Protein AF-A0A2G6TKX6-F1 (afdb_monomer_lite)

pLDDT: mean 94.04, std 6.83, range [52.84, 98.75]

Sequence (226 aa):
MFKEFCNANNQPVNVDQLITVGVSLQKVYETNKTEANQIFSNQDKDGNYFDYVIIQESTAIALSEVDKYKANVKMLVEKIHKNSPGVAIYIYQGISPLSYTDSNFITTHTKLRKNAISIMSFIKNAGLLKIGDAVKDAYDGKNGYKYLVENKDNLRYGKHTLHLINDGGFLQANLLYATIFGKKPMIPKKLLLIRGNGYYDSMRKQEVNEAISNPEALQEIAFDNK

Radius of gyration: 17.51 Å; chains: 1; bounding box: 48×32×43 Å

Foldseek 3Di:
DLVVLCVLQVNDDDDDDQDDPQAFLVVSCVVCVVVLLVQLPDADPVQAPAQEDEDEGHLVCLQPVLVVVLVSVVVSLVSNCVRHVNHAYEYEQDAQQDDPPDPCRVVSSVSSNVSSVVSQVVHPNYDYLPLNQLVVCLVVCFPNHDQADPNDGQQWDDDRGTDGFDQVVLLSSQLVCCVSPVDGGDDDQWDQHFDDDDPPGGTDIDGCPVNHVCNVRSNVSSNVRD

Structure (mmCIF, N/CA/C/O backbone):
data_AF-A0A2G6TKX6-F1
#
_entry.id   AF-A0A2G6TKX6-F1
#
loop_
_atom_site.group_PDB
_atom_site.id
_atom_site.type_symbol
_atom_site.label_atom_id
_atom_site.label_alt_id
_atom_site.label_comp_id
_atom_site.label_asym_id
_atom_site.label_entity_id
_atom_site.label_seq_id
_atom_site.pdbx_PDB_ins_code
_atom_site.Cartn_x
_atom_site.Cartn_y
_atom_site.Cartn_z
_atom_site.occupancy
_atom_site.B_iso_or_equiv
_atom_site.auth_seq_id
_atom_site.auth_comp_id
_atom_site.auth_asym_id
_atom_site.auth_atom_id
_atom_site.pdbx_PDB_model_num
ATOM 1 N N . MET A 1 1 ? -6.247 8.612 -7.651 1.00 91.69 1 MET A N 1
ATOM 2 C CA . MET A 1 1 ? -6.199 7.242 -8.209 1.00 91.69 1 MET A CA 1
ATOM 3 C C . MET A 1 1 ? -7.202 6.242 -7.615 1.00 91.69 1 MET A C 1
ATOM 5 O O . MET A 1 1 ? -8.140 5.943 -8.330 1.00 91.69 1 MET A O 1
ATOM 9 N N . PHE A 1 2 ? -7.100 5.726 -6.373 1.00 94.62 2 PHE A N 1
ATOM 10 C CA . PHE A 1 2 ? -8.068 4.714 -5.856 1.00 94.62 2 PHE A CA 1
ATOM 11 C C . PHE A 1 2 ? -9.543 5.128 -6.029 1.00 94.62 2 PHE A C 1
ATOM 13 O O . PHE A 1 2 ? -10.321 4.404 -6.640 1.00 94.62 2 PHE A O 1
ATOM 20 N N . LYS A 1 3 ? -9.903 6.348 -5.605 1.00 93.62 3 LYS A N 1
ATOM 21 C CA . LYS A 1 3 ? -11.256 6.899 -5.794 1.00 93.62 3 LYS A CA 1
ATOM 22 C C . LYS A 1 3 ? -11.692 6.952 -7.266 1.00 93.62 3 LYS A C 1
ATOM 24 O O . LYS A 1 3 ? -12.865 6.774 -7.560 1.00 93.62 3 LYS A O 1
ATOM 29 N N . GLU A 1 4 ? -10.767 7.163 -8.201 1.00 93.25 4 GLU A N 1
ATOM 30 C CA . GLU A 1 4 ? -11.085 7.157 -9.636 1.00 93.25 4 GLU A CA 1
ATOM 31 C C . GLU A 1 4 ? -11.391 5.750 -10.150 1.00 93.25 4 GLU A C 1
ATOM 33 O O . GLU A 1 4 ? -12.316 5.596 -10.943 1.00 93.25 4 GLU A O 1
ATOM 38 N N . PHE A 1 5 ? -10.685 4.727 -9.654 1.00 95.38 5 PHE A N 1
ATOM 39 C CA . PHE A 1 5 ? -11.044 3.333 -9.918 1.00 95.38 5 PHE A CA 1
ATOM 40 C C . PHE A 1 5 ? -12.431 3.005 -9.370 1.00 95.38 5 PHE A C 1
ATOM 42 O O . PHE A 1 5 ? -13.248 2.451 -10.103 1.00 95.38 5 PHE A O 1
ATOM 49 N N . CYS A 1 6 ? -12.730 3.393 -8.129 1.00 96.56 6 CYS A N 1
ATOM 50 C CA . CYS A 1 6 ? -14.054 3.185 -7.542 1.00 96.56 6 CYS A CA 1
ATOM 51 C C . CYS A 1 6 ? -15.154 3.861 -8.369 1.00 96.56 6 CYS A C 1
ATOM 53 O O . CYS A 1 6 ? -16.109 3.198 -8.769 1.00 96.56 6 CYS A O 1
ATOM 55 N N . ASN A 1 7 ? -14.969 5.135 -8.727 1.00 94.00 7 ASN A N 1
ATOM 56 C CA . ASN A 1 7 ? -15.920 5.884 -9.548 1.00 94.00 7 ASN A CA 1
ATOM 57 C C . ASN A 1 7 ? -16.150 5.230 -10.917 1.00 94.00 7 ASN A C 1
ATOM 59 O O . ASN A 1 7 ? -17.292 5.069 -11.332 1.00 94.00 7 ASN A O 1
ATOM 63 N N . ALA A 1 8 ? -15.086 4.816 -11.610 1.00 94.12 8 ALA A N 1
ATOM 64 C CA . ALA A 1 8 ? -15.208 4.151 -12.907 1.00 94.12 8 ALA A CA 1
ATOM 65 C C . ALA A 1 8 ? -15.929 2.797 -12.822 1.00 94.12 8 ALA A C 1
ATOM 67 O O . ALA A 1 8 ? -16.515 2.347 -13.801 1.00 94.12 8 ALA A O 1
ATOM 68 N N . ASN A 1 9 ? -15.899 2.158 -11.652 1.00 96.31 9 ASN A N 1
ATOM 69 C CA . ASN A 1 9 ? -16.531 0.870 -11.386 1.00 96.31 9 ASN A CA 1
ATOM 70 C C . ASN A 1 9 ? -17.886 0.988 -10.674 1.00 96.31 9 ASN A C 1
ATOM 72 O O . ASN A 1 9 ? -18.400 -0.015 -10.166 1.00 96.31 9 ASN A O 1
ATOM 76 N N . ASN A 1 10 ? -18.450 2.200 -10.612 1.00 95.69 10 ASN A N 1
ATOM 77 C CA . ASN A 1 10 ? -19.697 2.504 -9.911 1.00 95.69 10 ASN A CA 1
ATOM 78 C C . ASN A 1 10 ? -19.704 1.978 -8.462 1.00 95.69 10 ASN A C 1
ATOM 80 O O . ASN A 1 10 ? -20.719 1.486 -7.976 1.00 95.69 10 ASN A O 1
ATOM 84 N N . GLN A 1 11 ? -18.550 2.039 -7.791 1.00 96.25 11 GLN A N 1
ATOM 85 C CA . GLN A 1 11 ? -18.406 1.727 -6.371 1.00 96.25 11 GLN A CA 1
ATOM 86 C C . GLN A 1 11 ? -18.406 3.047 -5.589 1.00 96.25 11 GLN A C 1
ATOM 88 O O . GLN A 1 11 ? -17.402 3.765 -5.625 1.00 96.25 11 GLN A O 1
ATOM 93 N N . PRO A 1 12 ? -19.515 3.421 -4.927 1.00 92.94 12 PRO A N 1
ATOM 94 C CA . PRO A 1 12 ? -19.547 4.630 -4.119 1.00 92.94 12 PRO A CA 1
ATOM 95 C C . PRO A 1 12 ? -18.624 4.454 -2.911 1.00 92.94 12 PRO A C 1
ATOM 97 O O . PRO A 1 12 ? -18.776 3.512 -2.141 1.00 92.94 12 PRO A O 1
ATOM 100 N N . VAL A 1 13 ? -17.656 5.358 -2.758 1.00 93.88 13 VAL A N 1
ATOM 101 C CA . VAL A 1 13 ? -16.738 5.373 -1.613 1.00 93.88 13 VAL A CA 1
ATOM 102 C C . VAL A 1 13 ? -16.543 6.794 -1.104 1.00 93.88 13 VAL A C 1
ATOM 104 O O . VAL A 1 13 ? -16.303 7.726 -1.883 1.00 93.88 13 VAL A O 1
ATOM 107 N N . ASN A 1 14 ? -16.581 6.941 0.215 1.00 93.06 14 ASN A N 1
ATOM 108 C CA . ASN A 1 14 ? -16.094 8.124 0.909 1.00 93.06 14 ASN A CA 1
ATOM 109 C C . ASN A 1 14 ? -14.690 7.819 1.426 1.00 93.06 14 ASN A C 1
ATOM 111 O O . ASN A 1 14 ? -14.421 6.719 1.899 1.00 93.06 14 ASN A O 1
ATOM 115 N N . VAL A 1 15 ? -13.768 8.762 1.248 1.00 92.56 15 VAL A N 1
ATOM 116 C CA . VAL A 1 15 ? -12.362 8.565 1.603 1.00 92.56 15 VAL A CA 1
ATOM 117 C C . VAL A 1 15 ? -11.929 9.739 2.457 1.00 92.56 15 VAL A C 1
ATOM 119 O O . VAL A 1 15 ? -11.791 10.846 1.936 1.00 92.56 15 VAL A O 1
ATOM 122 N N . ASP A 1 16 ? -11.673 9.455 3.727 1.00 91.38 16 ASP A N 1
ATOM 123 C CA . ASP A 1 16 ? -11.019 10.360 4.664 1.00 91.38 16 ASP A CA 1
ATOM 124 C C . ASP A 1 16 ? -9.521 10.019 4.720 1.00 91.38 16 ASP A C 1
ATOM 126 O O . ASP A 1 16 ? -9.133 8.847 4.674 1.00 91.38 16 ASP A O 1
ATOM 130 N N . GLN A 1 17 ? -8.653 11.033 4.773 1.00 90.94 17 GLN A N 1
ATOM 131 C CA . GLN A 1 17 ? -7.200 10.840 4.796 1.00 90.94 17 GLN A CA 1
ATOM 132 C C . GLN A 1 17 ? -6.542 11.726 5.848 1.00 90.94 17 GLN A C 1
ATOM 134 O O . GLN A 1 17 ? -6.706 12.938 5.835 1.00 90.94 17 GLN A O 1
ATOM 139 N N . LEU A 1 18 ? -5.718 11.115 6.698 1.00 92.25 18 LEU A N 1
ATOM 140 C CA . LEU A 1 18 ? -4.833 11.805 7.633 1.00 92.25 18 LEU A CA 1
ATOM 141 C C . LEU A 1 18 ? -3.392 11.513 7.225 1.00 92.25 18 LEU A C 1
ATOM 143 O O . LEU A 1 18 ? -2.902 10.400 7.419 1.00 92.25 18 LEU A O 1
ATOM 147 N N . ILE A 1 19 ? -2.725 12.490 6.611 1.00 87.56 19 ILE A N 1
ATOM 148 C CA . ILE A 1 19 ? -1.393 12.302 6.030 1.00 87.56 19 ILE A CA 1
ATOM 149 C C . ILE A 1 19 ? -0.473 13.446 6.450 1.00 87.56 19 ILE A C 1
ATOM 151 O O . ILE A 1 19 ? -0.804 14.625 6.372 1.00 87.56 19 ILE A O 1
ATOM 155 N N . THR A 1 20 ? 0.745 13.097 6.846 1.00 86.56 20 THR A N 1
ATOM 156 C CA . THR A 1 20 ? 1.882 14.017 6.889 1.00 86.56 20 THR A CA 1
ATOM 157 C C . THR A 1 20 ? 3.067 13.263 6.304 1.00 86.56 20 THR A C 1
ATOM 159 O O . THR A 1 20 ? 3.425 12.188 6.781 1.00 86.56 20 THR A O 1
ATOM 162 N N . VAL A 1 21 ? 3.613 13.765 5.198 1.00 81.56 21 VAL A N 1
ATOM 163 C CA . VAL A 1 21 ? 4.591 13.017 4.399 1.00 81.56 21 VAL A CA 1
ATOM 164 C C . VAL A 1 21 ? 5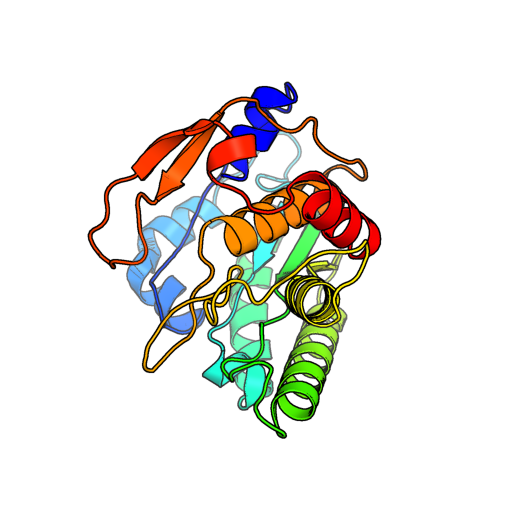.882 12.813 5.192 1.00 81.56 21 VAL A C 1
ATOM 166 O O . VAL A 1 21 ? 6.424 13.754 5.765 1.00 81.56 21 VAL A O 1
ATOM 169 N N . GLY A 1 22 ? 6.386 11.577 5.197 1.00 80.38 22 GLY A N 1
ATOM 170 C CA . GLY A 1 22 ? 7.712 11.248 5.724 1.00 80.38 22 GLY A CA 1
ATOM 171 C C . GLY A 1 22 ? 7.831 11.194 7.249 1.00 80.38 22 GLY A C 1
ATOM 172 O O . GLY A 1 22 ? 8.946 11.066 7.748 1.00 80.38 22 GLY A O 1
ATOM 173 N N . VAL A 1 23 ? 6.725 11.265 7.996 1.00 91.50 23 VAL A N 1
ATOM 174 C CA . VAL A 1 23 ? 6.744 11.195 9.468 1.00 91.50 23 VAL A CA 1
ATOM 175 C C . VAL A 1 23 ? 6.035 9.947 9.993 1.00 91.50 23 VAL A C 1
ATOM 177 O O . VAL A 1 23 ? 5.331 9.260 9.255 1.00 91.50 23 VAL A O 1
ATOM 180 N N . SER A 1 24 ? 6.248 9.634 11.273 1.00 95.62 24 SER A N 1
ATOM 181 C CA . SER A 1 24 ? 5.619 8.482 11.921 1.00 95.62 24 SER A CA 1
ATOM 182 C C . SER A 1 24 ? 4.118 8.670 12.136 1.00 95.62 24 SER A C 1
ATOM 184 O O . SER A 1 24 ? 3.638 9.801 12.216 1.00 95.62 24 SER A O 1
ATOM 186 N N . LEU A 1 25 ? 3.383 7.573 12.336 1.00 96.69 25 LEU A N 1
ATOM 187 C CA . LEU A 1 25 ? 1.948 7.611 12.666 1.00 96.69 25 LEU A CA 1
ATOM 188 C C . LEU A 1 25 ? 1.641 8.480 13.890 1.00 96.69 25 LEU A C 1
ATOM 190 O O . LEU A 1 25 ? 0.672 9.239 13.885 1.00 96.69 25 LEU A O 1
ATOM 194 N N . GLN A 1 26 ? 2.488 8.411 14.922 1.00 96.38 26 GLN A N 1
ATOM 195 C CA . GLN A 1 26 ? 2.373 9.288 16.086 1.00 96.38 26 GLN A CA 1
ATOM 196 C C . GLN A 1 26 ? 2.412 10.760 15.665 1.00 96.38 26 GLN A C 1
ATOM 198 O O . GLN A 1 26 ? 1.556 11.543 16.073 1.00 96.38 26 GLN A O 1
ATOM 203 N N . LYS A 1 27 ? 3.375 11.133 14.817 1.00 96.50 27 LYS A N 1
ATOM 204 C CA . LYS A 1 27 ? 3.528 12.516 14.378 1.00 96.50 27 LYS A CA 1
ATOM 205 C C . LYS A 1 27 ? 2.397 12.953 13.449 1.00 96.50 27 LYS A C 1
ATOM 207 O O . LYS A 1 27 ? 1.948 14.087 13.569 1.00 96.50 27 LYS A O 1
ATOM 212 N N . VAL A 1 28 ? 1.902 12.068 12.577 1.00 95.69 28 VAL A N 1
ATOM 213 C CA . VAL A 1 28 ? 0.692 12.320 11.772 1.00 95.69 28 VAL A CA 1
ATOM 214 C C . VAL A 1 28 ? -0.484 12.657 12.689 1.00 95.69 28 VAL A C 1
ATOM 216 O O . VAL A 1 28 ? -1.151 13.669 12.478 1.00 95.69 28 VAL A O 1
ATOM 219 N N . TYR A 1 29 ? -0.715 11.853 13.730 1.00 96.31 29 TYR A N 1
ATOM 220 C CA . TYR A 1 29 ? -1.789 12.103 14.689 1.00 96.31 29 TYR A CA 1
ATOM 221 C C . TYR A 1 29 ? -1.588 13.411 15.462 1.00 96.31 29 TYR A C 1
ATOM 223 O O . TYR A 1 29 ? -2.526 14.186 15.591 1.00 96.31 29 TYR A O 1
ATOM 231 N N . GLU A 1 30 ? -0.384 13.683 15.968 1.00 96.12 30 GLU A N 1
ATOM 232 C CA . GLU A 1 30 ? -0.099 14.906 16.727 1.00 96.12 30 GLU A CA 1
ATOM 233 C C . GLU A 1 30 ? -0.286 16.172 15.885 1.00 96.12 30 GLU A C 1
ATOM 235 O O . GLU A 1 30 ? -0.903 17.128 16.354 1.00 96.12 30 GLU A O 1
ATOM 240 N N . THR A 1 31 ? 0.208 16.170 14.644 1.00 95.69 31 THR A N 1
ATOM 241 C CA . THR A 1 31 ? 0.077 17.301 13.716 1.00 95.69 31 THR A CA 1
ATOM 242 C C . THR A 1 31 ? -1.384 17.572 13.357 1.00 95.69 31 THR A C 1
ATOM 244 O O . THR A 1 31 ? -1.788 18.728 13.285 1.00 95.69 31 THR A O 1
ATOM 247 N N . ASN A 1 32 ? -2.193 16.522 13.188 1.00 94.69 32 ASN A N 1
ATOM 248 C CA . ASN A 1 32 ? -3.587 16.629 12.747 1.00 94.69 32 ASN A CA 1
ATOM 249 C C . ASN A 1 32 ? -4.577 16.335 13.883 1.00 94.69 32 ASN A C 1
ATOM 251 O O . ASN A 1 32 ? -5.688 15.876 13.641 1.00 94.69 32 ASN A O 1
ATOM 255 N N . LYS A 1 33 ? -4.187 16.557 15.144 1.00 95.31 33 LYS A N 1
ATOM 256 C CA . LYS A 1 33 ? -4.900 16.029 16.321 1.00 95.31 33 LYS A CA 1
ATOM 257 C C . LYS A 1 33 ? -6.379 16.411 16.373 1.00 95.31 33 LYS A C 1
ATOM 259 O O . LYS A 1 33 ? -7.200 15.585 16.769 1.00 95.31 33 LYS A O 1
ATOM 264 N N . THR A 1 34 ? -6.721 17.647 16.020 1.00 95.19 34 THR A N 1
ATOM 265 C CA . THR A 1 34 ? -8.113 18.123 16.030 1.00 95.19 34 THR A CA 1
ATOM 266 C C . THR A 1 34 ? -8.951 17.380 14.996 1.00 95.19 34 THR A C 1
ATOM 268 O O . THR A 1 34 ? -9.950 16.764 15.358 1.00 95.19 34 THR A O 1
ATOM 271 N N . GLU A 1 35 ? -8.500 17.368 13.742 1.00 95.00 35 GLU A N 1
ATOM 272 C CA . GLU A 1 35 ? -9.162 16.665 12.640 1.00 95.00 35 GLU A CA 1
ATOM 273 C C . GLU A 1 35 ? -9.232 15.157 12.904 1.00 95.00 35 GLU A C 1
ATOM 275 O O . GLU A 1 35 ? -10.293 14.554 12.788 1.00 95.00 35 GLU A O 1
ATOM 280 N N . ALA A 1 36 ? -8.136 14.555 13.367 1.00 94.50 36 ALA A N 1
ATOM 281 C CA . ALA A 1 36 ? -8.081 13.139 13.697 1.00 94.50 36 ALA A CA 1
ATOM 282 C C . ALA A 1 36 ? -9.097 12.759 14.780 1.00 94.50 36 ALA A C 1
ATOM 284 O O . ALA A 1 36 ? -9.824 11.782 14.631 1.00 94.50 36 ALA A O 1
ATOM 285 N N . ASN A 1 37 ? -9.190 13.537 15.864 1.00 94.56 37 ASN A N 1
ATOM 286 C CA . ASN A 1 37 ? -10.175 13.262 16.910 1.00 94.56 37 ASN A CA 1
ATOM 287 C C . ASN A 1 37 ? -11.612 13.465 16.423 1.00 94.56 37 ASN A C 1
ATOM 289 O O . ASN A 1 37 ? -12.482 12.714 16.854 1.00 94.56 37 ASN A O 1
ATOM 293 N N . GLN A 1 38 ? -11.858 14.428 15.530 1.00 93.56 38 GLN A N 1
ATOM 294 C CA . GLN A 1 38 ? -13.169 14.608 14.910 1.00 93.56 38 GLN A CA 1
ATOM 295 C C . GLN A 1 38 ? -13.537 13.386 14.059 1.00 93.56 38 GLN A C 1
ATOM 297 O O . GLN A 1 38 ? -14.560 12.755 14.314 1.00 93.56 38 GLN A O 1
ATOM 302 N N . ILE A 1 39 ? -12.657 12.991 13.139 1.00 92.75 39 ILE A N 1
ATOM 303 C CA . ILE A 1 39 ? -12.805 11.817 12.272 1.00 92.75 39 ILE A CA 1
ATOM 304 C C . ILE A 1 39 ? -13.068 10.548 13.099 1.00 92.75 39 ILE A C 1
ATOM 306 O O . ILE A 1 39 ? -14.023 9.825 12.836 1.00 92.75 39 ILE A O 1
ATOM 310 N N . PHE A 1 40 ? -12.283 10.300 14.153 1.00 93.31 40 PHE A N 1
ATOM 311 C CA . PHE A 1 40 ? -12.463 9.120 15.010 1.00 93.31 40 PHE A CA 1
ATOM 312 C C . PHE A 1 40 ? -13.689 9.194 15.925 1.00 93.31 40 PHE A C 1
ATOM 314 O O . PHE A 1 40 ? -14.045 8.181 16.523 1.00 93.31 40 PHE A O 1
ATOM 321 N N . SER A 1 41 ? -14.307 10.366 16.087 1.00 92.06 41 SER A N 1
ATOM 322 C CA . SER A 1 41 ? -15.525 10.547 16.887 1.00 92.06 41 SER A CA 1
ATOM 323 C C . SER A 1 41 ? -16.817 10.385 16.091 1.00 92.06 41 SER A C 1
ATOM 325 O O . SER A 1 41 ? -17.872 10.227 16.703 1.00 92.06 41 SER A O 1
ATOM 327 N N . ASN A 1 42 ? -16.737 10.414 14.757 1.00 90.88 42 ASN A N 1
ATOM 328 C CA . ASN A 1 42 ? -17.898 10.256 13.895 1.00 90.88 42 ASN A CA 1
ATOM 329 C C . ASN A 1 42 ? -18.530 8.869 14.075 1.00 90.88 42 ASN A C 1
ATOM 331 O O . ASN A 1 42 ? -17.854 7.883 14.373 1.00 90.88 42 ASN A O 1
ATOM 335 N N . GLN A 1 43 ? -19.847 8.815 13.897 1.00 86.12 43 GLN A N 1
ATOM 336 C CA . GLN A 1 43 ? -20.657 7.605 13.999 1.00 86.12 43 GLN A CA 1
ATOM 337 C C . GLN A 1 43 ? -21.587 7.537 12.790 1.00 86.12 43 GLN A C 1
ATOM 339 O O . GLN A 1 43 ? -22.061 8.572 12.319 1.00 86.12 43 GLN A O 1
ATOM 344 N N . ASP A 1 44 ? -21.864 6.325 12.319 1.00 86.88 44 ASP A N 1
ATOM 345 C CA . ASP A 1 44 ? -22.928 6.055 11.351 1.00 86.88 44 ASP A CA 1
ATOM 346 C C . ASP A 1 44 ? -24.048 5.237 12.020 1.00 86.88 44 ASP A C 1
ATOM 348 O O . ASP A 1 44 ? -23.910 4.758 13.150 1.00 86.88 44 ASP A O 1
ATOM 352 N N . LYS A 1 45 ? -25.194 5.111 11.350 1.00 88.31 45 LYS A N 1
ATOM 353 C CA . LYS A 1 45 ? -26.427 4.496 11.863 1.00 88.31 45 LYS A CA 1
ATOM 354 C C . LYS A 1 45 ? -26.252 3.046 12.304 1.00 88.31 45 LYS A C 1
ATOM 356 O O . LYS A 1 45 ? -27.009 2.583 13.152 1.00 88.31 45 LYS A O 1
ATOM 361 N N . ASP A 1 46 ? -25.299 2.334 11.721 1.00 87.81 46 ASP A N 1
ATOM 362 C CA . ASP A 1 46 ? -24.983 0.940 12.032 1.00 87.81 46 ASP A CA 1
ATOM 363 C C . ASP A 1 46 ? -23.930 0.791 13.150 1.00 87.81 46 ASP A C 1
ATOM 365 O O . ASP A 1 46 ? -23.572 -0.326 13.528 1.00 87.81 46 ASP A O 1
ATOM 369 N N . GLY A 1 47 ? -23.441 1.909 13.698 1.00 87.12 47 GLY A N 1
ATOM 370 C CA . GLY A 1 47 ? -22.397 1.940 14.715 1.00 87.12 47 GLY A CA 1
ATOM 371 C C . GLY A 1 47 ? -20.971 1.784 14.175 1.00 87.12 47 GLY A C 1
ATOM 372 O O . GLY A 1 47 ? -20.055 1.671 14.990 1.00 87.12 47 GLY A O 1
ATOM 373 N N . ASN A 1 48 ? -20.761 1.791 12.851 1.00 90.81 48 ASN A N 1
ATOM 374 C CA . ASN A 1 48 ? -19.445 1.784 12.211 1.00 90.81 48 ASN A CA 1
ATOM 375 C C . ASN A 1 48 ? -19.315 2.927 11.202 1.00 90.81 48 ASN A C 1
ATOM 377 O O . ASN A 1 48 ? -19.734 2.823 10.061 1.00 90.81 48 ASN A O 1
ATOM 381 N N . TYR A 1 49 ? -18.650 4.010 11.601 1.00 93.69 49 TYR A N 1
ATOM 382 C CA . TYR A 1 49 ? -18.321 5.079 10.655 1.00 93.69 49 TYR A CA 1
ATOM 383 C C . TYR A 1 49 ? -17.335 4.635 9.558 1.00 93.69 49 TYR A C 1
ATOM 385 O O . TYR A 1 49 ? -17.412 5.110 8.429 1.00 93.69 49 TYR A O 1
ATOM 393 N N . PHE A 1 50 ? -16.408 3.723 9.876 1.00 95.62 50 PHE A N 1
ATOM 394 C CA . PHE A 1 50 ? -15.493 3.143 8.893 1.00 95.62 50 PHE A CA 1
ATOM 395 C C . PHE A 1 50 ? -15.839 1.691 8.578 1.00 95.62 50 PHE A C 1
ATOM 397 O O . PHE A 1 50 ? -15.820 0.842 9.470 1.00 95.62 50 PHE A O 1
ATOM 404 N N . ASP A 1 51 ? -15.979 1.387 7.288 1.00 95.19 51 ASP A N 1
ATOM 405 C CA . ASP A 1 51 ? -15.936 0.012 6.783 1.00 95.19 51 ASP A CA 1
ATOM 406 C C . ASP A 1 51 ? -14.494 -0.524 6.753 1.00 95.19 51 ASP A C 1
ATOM 408 O O . ASP A 1 51 ? -14.209 -1.653 7.159 1.00 95.19 51 ASP A O 1
ATOM 412 N N . TYR A 1 52 ? -13.558 0.318 6.296 1.00 96.88 52 TYR A N 1
ATOM 413 C CA . TYR A 1 52 ? -12.168 -0.043 6.028 1.00 96.88 52 TYR A CA 1
ATOM 414 C C . TYR A 1 52 ? -11.204 1.050 6.492 1.00 96.88 52 TYR A C 1
ATOM 416 O O . TYR A 1 52 ? -11.418 2.231 6.222 1.00 96.88 52 TYR A O 1
ATOM 424 N N . VAL A 1 53 ? -10.087 0.659 7.110 1.00 97.62 53 VAL A N 1
ATOM 425 C CA . VAL A 1 53 ? -8.982 1.569 7.453 1.00 97.62 53 VAL A CA 1
ATOM 426 C C . VAL A 1 53 ? -7.659 0.977 6.992 1.00 97.62 53 VAL A C 1
ATOM 428 O O . VAL A 1 53 ? -7.346 -0.165 7.311 1.00 97.62 53 VAL A O 1
ATOM 4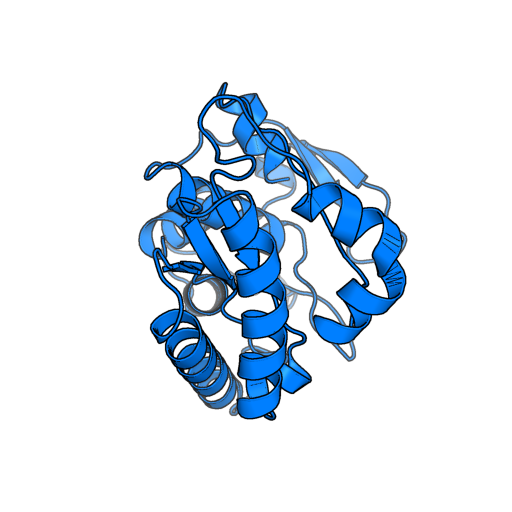31 N N . ILE A 1 54 ? -6.841 1.770 6.294 1.00 97.94 54 ILE A N 1
ATOM 432 C CA . ILE A 1 54 ? -5.453 1.412 5.977 1.00 97.94 54 ILE A CA 1
ATOM 433 C C . ILE A 1 54 ? -4.514 2.187 6.897 1.00 97.94 54 ILE A C 1
ATOM 435 O O . ILE A 1 54 ? -4.591 3.412 6.974 1.00 97.94 54 ILE A O 1
ATOM 439 N N . ILE A 1 55 ? -3.601 1.484 7.567 1.00 97.94 55 ILE A N 1
ATOM 440 C CA . ILE A 1 55 ? -2.609 2.085 8.462 1.00 97.94 55 ILE A CA 1
ATOM 441 C C . ILE A 1 55 ? -1.211 1.882 7.882 1.00 97.94 55 ILE A C 1
ATOM 443 O O . ILE A 1 55 ? -0.739 0.752 7.742 1.00 97.94 55 ILE A O 1
ATOM 447 N N . GLN A 1 56 ? -0.533 2.990 7.581 1.00 96.69 56 GLN A N 1
ATOM 448 C CA . GLN A 1 56 ? 0.825 3.004 7.047 1.00 96.69 56 GLN A CA 1
ATOM 449 C C . GLN A 1 56 ? 1.776 3.716 8.007 1.00 96.69 56 GLN A C 1
ATOM 451 O O . GLN A 1 56 ? 1.646 4.910 8.254 1.00 96.69 56 GLN A O 1
ATOM 456 N N . GLU A 1 57 ? 2.764 2.983 8.512 1.00 97.19 57 GLU A N 1
ATOM 457 C CA . GLU A 1 57 ? 3.850 3.555 9.303 1.00 97.19 57 GLU A CA 1
ATOM 458 C C . GLU A 1 57 ? 5.018 3.989 8.411 1.00 97.19 57 GLU A C 1
ATOM 460 O O . GLU A 1 57 ? 5.252 3.440 7.331 1.00 97.19 57 GLU A O 1
ATOM 465 N N . SER A 1 58 ? 5.765 4.984 8.880 1.00 95.31 58 SER A N 1
ATOM 466 C CA . SER A 1 58 ? 7.027 5.407 8.282 1.00 95.31 58 SER A CA 1
ATOM 467 C C . SER A 1 58 ? 8.001 4.233 8.127 1.00 95.31 58 SER A C 1
ATOM 469 O O . SER A 1 58 ? 8.178 3.417 9.034 1.00 95.31 58 SER A O 1
ATOM 471 N N . THR A 1 59 ? 8.684 4.162 6.980 1.00 93.88 59 THR A N 1
ATOM 472 C CA . THR A 1 59 ? 9.566 3.033 6.640 1.00 93.88 59 THR A CA 1
ATOM 473 C C . THR A 1 59 ? 10.652 2.795 7.689 1.00 93.88 59 THR A C 1
ATOM 475 O O . THR A 1 59 ? 10.946 1.646 8.002 1.00 93.88 59 THR A O 1
ATOM 478 N N . ALA A 1 60 ? 11.220 3.858 8.270 1.00 94.00 60 ALA A N 1
ATOM 479 C CA . ALA A 1 60 ? 12.249 3.742 9.304 1.00 94.00 60 ALA A CA 1
ATOM 480 C C . ALA A 1 60 ? 11.734 3.006 10.556 1.00 94.00 60 ALA A C 1
ATOM 482 O O . ALA A 1 60 ? 12.356 2.043 11.009 1.00 94.00 60 ALA A O 1
ATOM 483 N N . ILE A 1 61 ? 10.559 3.402 11.060 1.00 96.94 61 ILE A N 1
ATOM 484 C CA . ILE A 1 61 ? 9.929 2.774 12.227 1.00 96.94 61 ILE A CA 1
ATOM 485 C C . ILE A 1 61 ? 9.480 1.351 11.889 1.00 96.94 61 ILE A C 1
ATOM 487 O O . ILE A 1 61 ? 9.803 0.413 12.618 1.00 96.94 61 ILE A O 1
ATOM 491 N N . ALA A 1 62 ? 8.808 1.170 10.748 1.00 96.94 62 ALA A N 1
ATOM 492 C CA . ALA A 1 62 ? 8.321 -0.131 10.299 1.00 96.94 62 ALA A CA 1
ATOM 493 C C . ALA A 1 62 ? 9.450 -1.161 10.111 1.00 96.94 62 ALA A C 1
ATOM 495 O O . ALA A 1 62 ? 9.238 -2.360 10.305 1.00 96.94 62 ALA A O 1
ATOM 496 N N . LEU A 1 63 ? 10.658 -0.713 9.754 1.00 95.81 63 LEU A N 1
ATOM 497 C CA . LEU A 1 63 ? 11.817 -1.577 9.541 1.00 95.81 63 LEU A CA 1
ATOM 498 C C . LEU A 1 63 ? 12.558 -1.931 10.837 1.00 95.81 63 LEU A C 1
ATOM 500 O O . LEU A 1 63 ? 13.056 -3.057 10.965 1.00 95.81 63 LEU A O 1
ATOM 504 N N . SER A 1 64 ? 12.677 -0.986 11.772 1.00 95.19 64 SER A N 1
ATOM 505 C CA . SER A 1 64 ? 13.685 -1.071 12.840 1.00 95.19 64 SER A CA 1
ATOM 506 C C . SER A 1 64 ? 13.169 -0.835 14.260 1.00 95.19 64 SER A C 1
ATOM 508 O O . SER A 1 64 ? 13.846 -1.251 15.193 1.00 95.19 64 SER A O 1
ATOM 510 N N . GLU A 1 65 ? 11.983 -0.255 14.453 1.00 97.38 65 GLU A N 1
ATOM 511 C CA . GLU A 1 65 ? 11.430 0.079 15.777 1.00 97.38 65 GLU A CA 1
ATOM 512 C C . GLU A 1 65 ? 10.066 -0.609 15.990 1.00 97.38 65 GLU A C 1
ATOM 514 O O . GLU A 1 65 ? 9.033 0.044 16.138 1.00 97.38 65 GLU A O 1
ATOM 519 N N . VAL A 1 66 ? 10.041 -1.949 15.987 1.00 96.00 66 VAL A N 1
ATOM 520 C CA . VAL A 1 66 ? 8.795 -2.751 15.992 1.00 96.00 66 VAL A CA 1
ATOM 521 C C . VAL A 1 66 ? 7.902 -2.470 17.205 1.00 96.00 66 VAL A C 1
ATOM 523 O O . VAL A 1 66 ? 6.684 -2.393 17.054 1.00 96.00 66 VAL A O 1
ATOM 526 N N . ASP A 1 67 ? 8.478 -2.257 18.388 1.00 97.81 67 ASP A N 1
ATOM 527 C CA . ASP A 1 67 ? 7.697 -1.946 19.593 1.00 97.81 67 ASP A CA 1
ATOM 528 C C . ASP A 1 67 ? 6.989 -0.594 19.481 1.00 97.81 67 ASP A C 1
ATOM 530 O O . ASP A 1 67 ? 5.821 -0.457 19.848 1.00 97.81 67 ASP A O 1
ATOM 534 N N . LYS A 1 68 ? 7.664 0.396 18.892 1.00 98.12 68 LYS A N 1
ATOM 535 C CA . LYS A 1 68 ? 7.078 1.708 18.617 1.00 98.12 68 LYS A CA 1
ATOM 536 C C . LYS A 1 68 ? 6.043 1.636 17.503 1.00 98.12 68 LYS A C 1
ATOM 538 O O . LYS A 1 68 ? 4.987 2.244 17.630 1.00 98.12 68 LYS A O 1
ATOM 543 N N . TYR A 1 69 ? 6.294 0.848 16.456 1.00 98.25 69 TYR A N 1
ATOM 544 C CA . TYR A 1 69 ? 5.302 0.571 15.418 1.00 98.25 69 TYR A CA 1
ATOM 545 C C . TYR A 1 69 ? 4.024 -0.017 16.042 1.00 98.25 69 TYR A C 1
ATOM 547 O O . TYR A 1 69 ? 2.924 0.496 15.829 1.00 98.25 69 TYR A O 1
ATOM 555 N N . LYS A 1 70 ? 4.168 -1.030 16.903 1.00 98.31 70 LYS A N 1
ATOM 556 C CA . LYS A 1 70 ? 3.060 -1.638 17.648 1.00 98.31 70 LYS A CA 1
ATOM 557 C C . LYS A 1 70 ? 2.322 -0.627 18.519 1.00 98.31 70 LYS A C 1
ATOM 559 O O . LYS A 1 70 ? 1.094 -0.590 18.476 1.00 98.31 70 LYS A O 1
ATOM 564 N N . ALA A 1 71 ? 3.042 0.193 19.281 1.00 98.31 71 ALA A N 1
ATOM 565 C CA . ALA A 1 71 ? 2.445 1.215 20.137 1.00 98.31 71 ALA A CA 1
ATOM 566 C C . ALA A 1 71 ? 1.657 2.261 19.329 1.00 98.31 71 ALA A C 1
ATOM 568 O O . ALA A 1 71 ? 0.511 2.560 19.667 1.00 98.31 71 ALA A O 1
ATOM 569 N N . ASN A 1 72 ? 2.229 2.757 18.228 1.00 98.06 72 ASN A N 1
ATOM 570 C CA . ASN A 1 72 ? 1.590 3.744 17.358 1.00 98.06 72 ASN A CA 1
ATOM 571 C C . ASN A 1 72 ? 0.308 3.202 16.724 1.00 98.06 72 ASN A C 1
ATOM 573 O O . ASN A 1 72 ? -0.721 3.877 16.719 1.00 98.06 72 ASN A O 1
ATOM 577 N N . VAL A 1 73 ? 0.355 1.971 16.212 1.00 98.25 73 VAL A N 1
ATOM 578 C CA . VAL A 1 73 ? -0.821 1.329 15.619 1.00 98.25 73 VAL A CA 1
ATOM 579 C C . VAL A 1 73 ? -1.881 1.070 16.680 1.00 98.25 73 VAL A C 1
ATOM 581 O O . VAL A 1 73 ? -3.036 1.424 16.467 1.00 98.25 73 VAL A O 1
ATOM 584 N N . LYS A 1 74 ? -1.500 0.539 17.848 1.00 98.19 74 LYS A N 1
ATOM 585 C CA . LYS A 1 74 ? -2.427 0.307 18.962 1.00 98.19 74 LYS A CA 1
ATOM 586 C C . LYS A 1 74 ? -3.165 1.589 19.362 1.00 98.19 74 LYS A C 1
ATOM 588 O O . LYS A 1 74 ? -4.386 1.566 19.465 1.00 98.19 74 LYS A O 1
ATOM 593 N N . MET A 1 75 ? -2.447 2.706 19.501 1.00 96.50 75 MET A N 1
ATOM 594 C CA . MET A 1 75 ? -3.036 4.011 19.822 1.00 96.50 75 MET A CA 1
ATOM 595 C C . MET A 1 75 ? -4.143 4.418 18.833 1.00 96.50 75 MET A C 1
ATOM 597 O O . MET A 1 75 ? -5.177 4.937 19.252 1.00 96.50 75 MET A O 1
ATOM 601 N N . LEU A 1 76 ? -3.931 4.220 17.528 1.00 97.19 76 LEU A N 1
ATOM 602 C CA . LEU A 1 76 ? -4.919 4.574 16.502 1.00 97.19 76 LEU A CA 1
ATOM 603 C C . LEU A 1 76 ? -6.089 3.588 16.475 1.00 97.19 76 LEU A C 1
ATOM 605 O O . LEU A 1 76 ? -7.243 4.008 16.466 1.00 97.19 76 LEU A O 1
ATOM 609 N N . VAL A 1 77 ? -5.794 2.289 16.520 1.00 97.31 77 VAL A N 1
ATOM 610 C CA . VAL A 1 77 ? -6.795 1.214 16.516 1.00 97.31 77 VAL A CA 1
ATOM 611 C C . VAL A 1 77 ? -7.773 1.366 17.682 1.00 97.31 77 VAL A C 1
ATOM 613 O O . VAL A 1 77 ? -8.978 1.277 17.478 1.00 97.31 77 VAL A O 1
ATOM 616 N N . GLU A 1 78 ? -7.286 1.653 18.892 1.00 96.12 78 GLU A N 1
ATOM 617 C CA . GLU A 1 78 ? -8.142 1.858 20.070 1.00 96.12 78 GLU A CA 1
ATOM 618 C C . GLU A 1 78 ? -9.108 3.040 19.898 1.00 96.12 78 GLU A C 1
ATOM 620 O O . GLU A 1 78 ? -10.256 2.973 20.338 1.00 96.12 78 GLU A O 1
ATOM 625 N N . LYS A 1 79 ? -8.670 4.114 19.229 1.00 95.50 79 LYS A N 1
ATOM 626 C CA . LYS A 1 79 ? -9.521 5.277 18.935 1.00 95.50 79 LYS A CA 1
ATOM 627 C C . LYS A 1 79 ? -10.584 4.949 17.895 1.00 95.50 79 LYS A C 1
ATOM 629 O O . LYS A 1 79 ? -11.741 5.299 18.097 1.00 95.50 79 LYS A O 1
ATOM 634 N N . ILE A 1 80 ? -10.197 4.261 16.825 1.00 95.81 80 ILE A N 1
ATOM 635 C CA . ILE A 1 80 ? -11.097 3.873 15.735 1.00 95.81 80 ILE A CA 1
ATOM 636 C C . ILE A 1 80 ? -12.153 2.886 16.246 1.00 95.81 80 ILE A C 1
ATOM 638 O O . ILE A 1 80 ? -13.348 3.115 16.079 1.00 95.81 80 ILE A O 1
ATOM 642 N N . HIS A 1 81 ? -11.740 1.827 16.948 1.00 95.44 81 HIS A N 1
ATOM 643 C CA . HIS A 1 81 ? -12.649 0.786 17.440 1.00 95.44 81 HIS A CA 1
ATOM 644 C C . HIS A 1 81 ? -13.687 1.291 18.444 1.00 95.44 81 HIS A C 1
ATOM 646 O O . HIS A 1 81 ? -14.702 0.627 18.643 1.00 95.44 81 HIS A O 1
ATOM 652 N N . LYS A 1 82 ? -13.474 2.462 19.057 1.00 93.44 82 LYS A N 1
ATOM 653 C CA . LYS A 1 82 ? -14.468 3.078 19.940 1.00 93.44 82 LYS A CA 1
ATOM 654 C C . LYS A 1 82 ? -15.771 3.417 19.205 1.00 93.44 82 LYS A C 1
ATOM 656 O O . LYS A 1 82 ? -16.832 3.270 19.799 1.00 93.44 82 LYS A O 1
ATOM 661 N N . ASN A 1 83 ? -15.685 3.858 17.948 1.00 93.06 83 ASN A N 1
ATOM 662 C CA . ASN A 1 83 ? -16.838 4.270 17.131 1.00 93.06 83 ASN A CA 1
ATOM 663 C C . ASN A 1 83 ? -16.969 3.472 15.821 1.00 93.06 83 ASN A C 1
ATOM 665 O O . ASN A 1 83 ? -17.811 3.772 14.980 1.00 93.06 83 ASN A O 1
ATOM 669 N N . SER A 1 84 ? -16.101 2.485 15.602 1.00 95.56 84 SER A N 1
ATOM 670 C CA . SER A 1 84 ? -16.183 1.531 14.490 1.00 95.56 84 SER A CA 1
ATOM 671 C C . SER A 1 84 ? -15.624 0.168 14.919 1.00 95.56 84 SER A C 1
ATOM 673 O O . SER A 1 84 ? -14.559 -0.240 14.458 1.00 95.56 84 SER A O 1
ATOM 675 N N . PRO A 1 85 ? -16.272 -0.539 15.864 1.00 94.75 85 PRO A N 1
ATOM 676 C CA . PRO A 1 85 ? -15.775 -1.809 16.404 1.00 94.75 85 PRO A CA 1
ATOM 677 C C . PRO A 1 85 ? -15.761 -2.969 15.391 1.00 94.75 85 PRO A C 1
ATOM 679 O O . PRO A 1 85 ? -15.141 -4.003 15.661 1.00 94.75 85 PRO A O 1
ATOM 682 N N . GLY A 1 86 ? -16.477 -2.831 14.271 1.00 94.75 86 GLY A N 1
ATOM 683 C CA . GLY A 1 86 ? -16.563 -3.794 13.172 1.00 94.75 86 GLY A CA 1
ATOM 684 C C . GLY A 1 86 ? -15.670 -3.475 11.970 1.00 94.75 86 GLY A C 1
ATOM 685 O O . GLY A 1 86 ? -15.633 -4.278 11.042 1.00 94.75 86 GLY A O 1
ATOM 686 N N . VAL A 1 87 ? -14.941 -2.356 11.984 1.00 96.88 87 VAL A N 1
ATOM 687 C CA . VAL A 1 87 ? -14.060 -1.934 10.881 1.00 96.88 87 VAL A CA 1
ATOM 688 C C . VAL A 1 87 ? -13.055 -3.023 10.496 1.00 96.88 87 VAL A C 1
ATOM 690 O O . VAL A 1 87 ? -12.530 -3.730 11.361 1.00 96.88 87 VAL A O 1
ATOM 693 N N . ALA A 1 88 ? -12.754 -3.151 9.204 1.00 97.62 88 ALA A N 1
ATOM 694 C CA . ALA A 1 88 ? -11.645 -3.966 8.721 1.00 97.62 88 ALA A CA 1
ATOM 695 C C . ALA A 1 88 ? -10.354 -3.133 8.649 1.00 97.62 88 ALA A C 1
ATOM 697 O O . ALA A 1 88 ? -10.272 -2.148 7.909 1.00 97.62 88 ALA A O 1
ATOM 698 N N . ILE A 1 89 ? -9.328 -3.526 9.408 1.00 98.44 89 ILE A N 1
ATOM 699 C CA . ILE A 1 89 ? -8.051 -2.797 9.478 1.00 98.44 89 ILE A CA 1
ATOM 700 C C . ILE A 1 89 ? -6.988 -3.480 8.625 1.00 98.44 89 ILE A C 1
ATOM 702 O O . ILE A 1 89 ? -6.565 -4.596 8.903 1.00 98.44 89 ILE A O 1
ATOM 706 N N . TYR A 1 90 ? -6.466 -2.774 7.631 1.00 98.62 90 TYR A N 1
ATOM 707 C CA . TYR A 1 90 ? -5.365 -3.244 6.807 1.00 98.62 90 TYR A CA 1
ATOM 708 C C . TYR A 1 90 ? -4.057 -2.564 7.192 1.00 98.62 90 TYR A C 1
ATOM 710 O O . TYR A 1 90 ? -3.904 -1.346 7.086 1.00 98.62 90 TYR A O 1
ATOM 718 N N . ILE A 1 91 ? -3.073 -3.362 7.599 1.00 98.62 91 ILE A N 1
ATOM 719 C CA . ILE A 1 91 ? -1.707 -2.875 7.783 1.00 98.62 91 ILE A CA 1
ATOM 720 C C . ILE A 1 91 ? -1.028 -2.795 6.416 1.00 98.62 91 ILE A C 1
ATOM 722 O O . ILE A 1 91 ? -0.975 -3.778 5.679 1.00 98.62 91 ILE A O 1
ATOM 726 N N . TYR A 1 92 ? -0.505 -1.621 6.068 1.00 98.25 92 TYR A N 1
ATOM 727 C CA . TYR A 1 92 ? 0.263 -1.418 4.842 1.00 98.25 92 TYR A CA 1
ATOM 728 C C . TYR A 1 92 ? 1.628 -2.107 4.963 1.00 98.25 92 TYR A C 1
ATOM 730 O O . TYR A 1 92 ? 2.456 -1.716 5.790 1.00 98.25 92 TYR A O 1
ATOM 738 N N . GLN A 1 93 ? 1.896 -3.116 4.129 1.00 98.00 93 GLN A N 1
ATOM 739 C CA . GLN A 1 93 ? 3.227 -3.716 4.041 1.00 98.00 93 GLN A CA 1
ATOM 740 C C . GLN A 1 93 ? 4.202 -2.725 3.395 1.00 98.00 93 GLN A C 1
ATOM 742 O O . GLN A 1 93 ? 4.161 -2.512 2.187 1.00 98.00 93 GLN A O 1
ATOM 747 N N . GLY A 1 94 ? 5.125 -2.160 4.173 1.00 95.19 94 GLY A N 1
ATOM 748 C CA . GLY A 1 94 ? 6.142 -1.250 3.643 1.00 95.19 94 GLY A CA 1
ATOM 749 C C . GLY A 1 94 ? 6.927 -1.838 2.461 1.00 95.19 94 GLY A C 1
ATOM 750 O O . GLY A 1 94 ? 7.284 -3.018 2.451 1.00 95.19 94 GLY A O 1
ATOM 751 N N . ILE A 1 95 ? 7.228 -0.992 1.478 1.00 96.19 95 ILE A N 1
ATOM 752 C CA . ILE A 1 95 ? 8.108 -1.323 0.354 1.00 96.19 95 ILE A CA 1
ATOM 753 C C . ILE A 1 95 ? 9.555 -1.065 0.796 1.00 96.19 95 ILE A C 1
ATOM 755 O O . ILE A 1 95 ? 9.828 -0.067 1.466 1.00 96.19 95 ILE A O 1
ATOM 759 N N . SER A 1 96 ? 10.492 -1.940 0.413 1.00 95.50 96 SER A N 1
ATOM 760 C CA . SER A 1 96 ? 11.922 -1.723 0.674 1.00 95.50 96 SER A CA 1
ATOM 761 C C . SER A 1 96 ? 12.363 -0.350 0.139 1.00 95.50 96 SER A C 1
ATOM 763 O O . SER A 1 96 ? 12.123 -0.074 -1.035 1.00 95.50 96 SER A O 1
ATOM 765 N N . PRO A 1 97 ? 13.014 0.517 0.938 1.00 93.81 97 PRO A N 1
ATOM 766 C CA . PRO A 1 97 ? 13.475 1.827 0.475 1.00 93.81 97 PRO A CA 1
ATOM 767 C C . PRO A 1 97 ? 14.658 1.742 -0.503 1.00 93.81 97 PRO A C 1
ATOM 769 O O . PRO A 1 97 ? 15.025 2.754 -1.094 1.00 93.81 97 PRO A O 1
ATOM 772 N N . LEU A 1 98 ? 15.254 0.556 -0.665 1.00 94.69 98 LEU A N 1
ATOM 773 C CA . LEU A 1 98 ? 16.409 0.318 -1.526 1.00 94.69 98 LEU A CA 1
ATOM 774 C C . LEU A 1 98 ? 15.996 0.099 -2.991 1.00 94.69 98 LEU A C 1
ATOM 776 O O . LEU A 1 98 ? 14.861 -0.305 -3.290 1.00 94.69 98 LEU A O 1
ATOM 780 N N . SER A 1 99 ? 16.949 0.334 -3.898 1.00 93.44 99 SER A N 1
ATOM 781 C CA . SER A 1 99 ? 16.837 -0.098 -5.296 1.00 93.44 99 SER A CA 1
ATOM 782 C C . SER A 1 99 ? 16.654 -1.611 -5.357 1.00 93.44 99 SER A C 1
ATOM 784 O O . SER A 1 99 ? 17.212 -2.335 -4.537 1.00 93.44 99 SER A O 1
ATOM 786 N N . TYR A 1 100 ? 15.915 -2.096 -6.352 1.00 94.88 100 TYR A N 1
ATOM 787 C CA . TYR A 1 100 ? 15.743 -3.533 -6.558 1.00 94.88 100 TYR A CA 1
ATOM 788 C C . TYR A 1 100 ? 17.067 -4.261 -6.841 1.00 94.88 100 TYR A C 1
ATOM 790 O O . TYR A 1 100 ? 17.249 -5.406 -6.446 1.00 94.88 100 TYR A O 1
ATOM 798 N N . THR A 1 101 ? 18.022 -3.567 -7.461 1.00 93.38 101 THR A N 1
ATOM 799 C CA . THR A 1 101 ? 19.361 -4.098 -7.755 1.00 93.38 101 THR A CA 1
ATOM 800 C C . THR A 1 101 ? 20.288 -4.139 -6.537 1.00 93.38 101 THR A C 1
ATOM 802 O O . THR A 1 101 ? 21.400 -4.648 -6.643 1.00 93.38 101 THR A O 1
ATOM 805 N N . ASP A 1 102 ? 19.882 -3.567 -5.400 1.00 95.38 102 ASP A N 1
ATOM 806 C CA . ASP A 1 102 ? 20.658 -3.624 -4.162 1.00 95.38 102 ASP A CA 1
ATOM 807 C C . ASP A 1 102 ? 20.578 -5.034 -3.559 1.00 95.38 102 ASP A C 1
ATOM 809 O O . ASP A 1 102 ? 19.491 -5.594 -3.397 1.00 95.38 102 ASP A O 1
ATOM 813 N N . SER A 1 103 ? 21.719 -5.608 -3.176 1.00 96.62 103 SER A N 1
ATOM 814 C CA . SER A 1 103 ? 21.782 -6.963 -2.612 1.00 96.62 103 SER A CA 1
ATOM 815 C C . SER A 1 103 ? 20.998 -7.114 -1.301 1.00 96.62 103 SER A C 1
ATOM 817 O O . SER A 1 103 ? 20.544 -8.211 -0.974 1.00 96.62 103 SER A O 1
ATOM 819 N N . ASN A 1 104 ? 20.769 -6.021 -0.568 1.00 97.38 104 ASN A N 1
ATOM 820 C CA . ASN A 1 104 ? 19.985 -6.008 0.664 1.00 97.38 104 ASN A CA 1
ATOM 821 C C . ASN A 1 104 ? 18.489 -5.765 0.432 1.00 97.38 104 ASN A C 1
ATOM 823 O O . ASN A 1 104 ? 17.722 -5.750 1.404 1.00 97.38 104 ASN A O 1
ATOM 827 N N . PHE A 1 105 ? 18.042 -5.584 -0.817 1.00 97.12 105 PHE A N 1
ATOM 828 C CA . PHE A 1 105 ? 16.634 -5.349 -1.130 1.00 97.12 105 PHE A CA 1
ATOM 829 C C . PHE A 1 105 ? 15.742 -6.455 -0.556 1.00 97.12 105 PHE A C 1
ATOM 831 O O . PHE A 1 105 ? 14.795 -6.163 0.176 1.00 97.12 105 PHE A O 1
ATOM 838 N N . ILE A 1 106 ? 16.076 -7.722 -0.831 1.00 98.06 106 ILE A N 1
ATOM 839 C CA . ILE A 1 106 ? 15.288 -8.891 -0.410 1.00 98.06 106 ILE A CA 1
ATOM 840 C C . ILE A 1 106 ? 15.267 -9.037 1.112 1.00 98.06 106 ILE A C 1
ATOM 842 O O . ILE A 1 106 ? 14.209 -9.284 1.699 1.00 98.06 106 ILE A O 1
ATOM 846 N N . THR A 1 107 ? 16.407 -8.829 1.770 1.00 98.25 107 THR A N 1
ATOM 847 C CA . THR A 1 107 ? 16.508 -8.849 3.235 1.00 98.25 107 THR A CA 1
ATOM 848 C C . THR A 1 107 ? 15.610 -7.780 3.858 1.00 98.25 107 THR A C 1
ATOM 850 O O . THR A 1 107 ? 14.826 -8.064 4.767 1.00 98.25 107 THR A O 1
ATOM 853 N N . THR A 1 108 ? 15.663 -6.560 3.323 1.00 97.81 108 THR A N 1
ATOM 854 C CA . THR A 1 108 ? 14.869 -5.421 3.802 1.00 97.81 108 THR A CA 1
ATOM 855 C C . THR A 1 108 ? 13.374 -5.633 3.563 1.00 97.81 108 THR A C 1
ATOM 857 O O . THR A 1 108 ? 12.573 -5.451 4.481 1.00 97.81 108 THR A O 1
ATOM 860 N N . HIS A 1 109 ? 12.994 -6.100 2.370 1.00 98.31 109 HIS A N 1
ATOM 861 C CA . HIS A 1 109 ? 11.627 -6.500 2.030 1.00 98.31 109 HIS A CA 1
ATOM 862 C C . HIS A 1 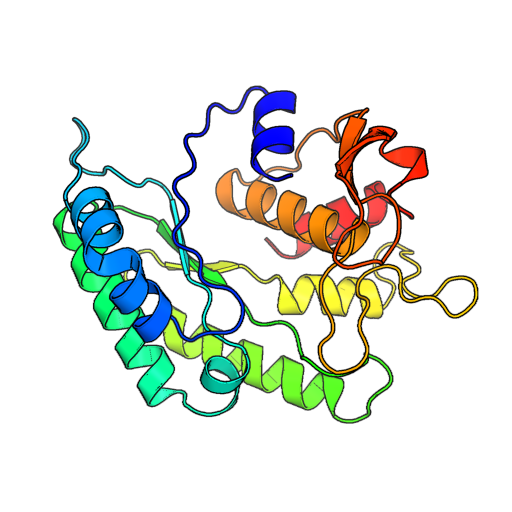109 ? 11.082 -7.547 3.014 1.00 98.31 109 HIS A C 1
ATOM 864 O O . HIS A 1 109 ? 10.002 -7.380 3.582 1.00 98.31 109 HIS A O 1
ATOM 870 N N . THR A 1 110 ? 11.856 -8.603 3.270 1.00 98.44 110 THR A N 1
ATOM 871 C CA . THR A 1 110 ? 11.457 -9.700 4.163 1.00 98.44 110 THR A CA 1
ATOM 872 C C . THR A 1 110 ? 11.254 -9.209 5.595 1.00 98.44 110 THR A C 1
ATOM 874 O O . THR A 1 110 ? 10.290 -9.602 6.256 1.00 98.44 110 THR A O 1
ATOM 877 N N . LYS A 1 111 ? 12.118 -8.304 6.073 1.00 98.44 111 LYS A N 1
ATOM 878 C CA . LYS A 1 111 ? 11.989 -7.703 7.406 1.00 98.44 111 LYS A CA 1
ATOM 879 C C . LYS A 1 111 ? 10.731 -6.836 7.521 1.00 98.44 111 LYS A C 1
ATOM 881 O O . LYS A 1 111 ? 9.979 -7.006 8.477 1.00 98.44 111 LYS A O 1
ATOM 886 N N . LEU A 1 112 ? 10.461 -5.974 6.535 1.00 98.31 112 LEU A N 1
ATOM 887 C CA . LEU A 1 112 ? 9.239 -5.156 6.491 1.00 98.31 112 LEU A CA 1
ATOM 888 C C . LEU A 1 112 ? 7.980 -6.025 6.494 1.00 98.31 112 LEU A C 1
ATOM 890 O O . LEU A 1 112 ? 7.071 -5.781 7.286 1.00 98.31 112 LEU A O 1
ATOM 894 N N . ARG A 1 113 ? 7.954 -7.078 5.669 1.00 98.50 113 ARG A N 1
ATOM 895 C CA . ARG A 1 113 ? 6.849 -8.042 5.625 1.00 98.50 113 ARG A CA 1
ATOM 896 C C . ARG A 1 113 ? 6.624 -8.710 6.979 1.00 98.50 113 ARG A C 1
ATOM 898 O O . ARG A 1 113 ? 5.506 -8.704 7.488 1.00 98.50 113 ARG A O 1
ATOM 905 N N . LYS A 1 114 ? 7.684 -9.255 7.585 1.00 98.56 114 LYS A N 1
ATOM 906 C CA . LYS A 1 114 ? 7.617 -9.916 8.897 1.00 98.56 114 LYS A CA 1
ATOM 907 C C . LYS A 1 114 ? 7.078 -8.973 9.973 1.00 98.56 114 LYS A C 1
ATOM 909 O O . LYS A 1 114 ? 6.207 -9.364 10.750 1.00 98.56 114 LYS A O 1
ATOM 914 N N . ASN A 1 115 ? 7.578 -7.740 10.010 1.00 98.56 115 ASN A N 1
ATOM 915 C CA . ASN A 1 115 ? 7.153 -6.751 10.993 1.00 98.56 115 ASN A CA 1
ATOM 916 C C . ASN A 1 115 ? 5.676 -6.386 10.799 1.00 98.56 115 ASN A C 1
ATOM 918 O O . ASN A 1 115 ? 4.921 -6.435 11.764 1.00 98.56 115 ASN A O 1
ATOM 922 N N . ALA A 1 116 ? 5.237 -6.114 9.567 1.00 98.50 116 ALA A N 1
ATOM 923 C CA . ALA A 1 116 ? 3.841 -5.792 9.276 1.00 98.50 116 ALA A CA 1
ATOM 924 C C . ALA A 1 116 ? 2.875 -6.932 9.662 1.00 98.50 116 ALA A C 1
ATOM 926 O O . ALA A 1 116 ? 1.831 -6.668 10.254 1.00 98.50 116 ALA A O 1
ATOM 927 N N . ILE A 1 117 ? 3.246 -8.198 9.419 1.00 98.44 117 ILE A N 1
ATOM 928 C CA . ILE A 1 117 ? 2.467 -9.374 9.858 1.00 98.44 117 ILE A CA 1
ATOM 929 C C . ILE A 1 117 ? 2.366 -9.431 11.388 1.00 98.44 117 ILE A C 1
ATOM 931 O O . ILE A 1 117 ? 1.282 -9.650 11.929 1.00 98.44 117 ILE A O 1
ATOM 935 N N . SER A 1 118 ? 3.480 -9.203 12.090 1.00 98.00 118 SER A N 1
ATOM 936 C CA . SER A 1 118 ? 3.499 -9.149 13.557 1.00 98.00 118 SER A CA 1
ATOM 937 C C . SER A 1 118 ? 2.558 -8.063 14.086 1.00 98.00 118 SER A C 1
ATOM 939 O O . SER A 1 118 ? 1.790 -8.315 15.016 1.00 98.00 118 SER A O 1
ATOM 941 N N . ILE A 1 119 ? 2.536 -6.888 13.446 1.00 98.19 119 ILE A N 1
ATOM 942 C CA . ILE A 1 119 ? 1.626 -5.803 13.821 1.00 98.19 119 ILE A CA 1
ATOM 943 C C . ILE A 1 119 ? 0.163 -6.160 13.550 1.00 98.19 119 ILE A C 1
ATOM 945 O O . ILE A 1 119 ? -0.687 -5.988 14.416 1.00 98.19 119 ILE A O 1
ATOM 949 N N . MET A 1 120 ? -0.138 -6.697 12.372 1.00 97.88 120 MET A N 1
ATOM 950 C CA . MET A 1 120 ? -1.493 -7.114 12.012 1.00 97.88 120 MET A CA 1
ATOM 951 C C . MET A 1 120 ? -2.061 -8.141 13.007 1.00 97.88 120 MET A C 1
ATOM 953 O O . MET A 1 120 ? -3.222 -8.041 13.391 1.00 97.88 120 MET A O 1
ATOM 957 N N . SER A 1 121 ? -1.248 -9.101 13.464 1.00 97.00 121 SER A N 1
ATOM 958 C CA . SER A 1 121 ? -1.715 -10.249 14.260 1.00 97.00 121 SER A CA 1
ATOM 959 C C . SER A 1 121 ? -2.350 -9.924 15.618 1.00 97.00 121 SER A C 1
ATOM 961 O O . SER A 1 121 ? -3.052 -10.772 16.164 1.00 97.00 121 SER A O 1
ATOM 963 N N . PHE A 1 122 ? -2.128 -8.730 16.181 1.00 95.38 122 PHE A N 1
ATOM 964 C CA . PHE A 1 122 ? -2.735 -8.345 17.462 1.00 95.38 122 PHE A CA 1
ATOM 965 C C . PHE A 1 122 ? -4.027 -7.529 17.306 1.00 95.38 122 PHE A C 1
ATOM 967 O O . PHE A 1 122 ? -4.640 -7.157 18.308 1.00 95.38 122 PHE A O 1
ATOM 974 N N . ILE A 1 123 ? -4.435 -7.224 16.072 1.00 97.38 123 ILE A N 1
ATOM 975 C CA . ILE A 1 123 ? -5.584 -6.372 15.765 1.00 97.38 123 ILE A CA 1
ATOM 976 C C . ILE A 1 123 ? -6.774 -7.260 15.394 1.00 97.38 123 ILE A C 1
ATOM 978 O O . ILE A 1 123 ? -6.661 -8.185 14.591 1.00 97.38 123 ILE A O 1
ATOM 982 N N . LYS A 1 124 ? -7.939 -6.980 15.981 1.00 94.69 124 LYS A N 1
ATOM 983 C CA . LYS A 1 124 ? -9.193 -7.652 15.622 1.00 94.69 124 LYS A CA 1
ATOM 984 C C . LYS A 1 124 ? -9.633 -7.218 14.220 1.00 94.69 124 LYS A C 1
ATOM 986 O O . LYS A 1 124 ? -9.545 -6.039 13.911 1.00 94.69 124 LYS A O 1
ATOM 991 N N . ASN A 1 125 ? -10.159 -8.157 13.428 1.00 96.69 125 ASN A N 1
ATOM 992 C CA . ASN A 1 125 ? -10.645 -7.912 12.063 1.00 96.69 125 ASN A CA 1
ATOM 993 C C . ASN A 1 125 ? -9.599 -7.207 11.182 1.00 96.69 125 ASN A C 1
ATOM 995 O O . ASN A 1 125 ? -9.850 -6.145 10.613 1.00 96.69 125 ASN A O 1
ATOM 999 N N . ALA A 1 126 ? -8.395 -7.779 11.128 1.00 97.81 126 ALA A N 1
ATOM 1000 C CA . ALA A 1 126 ? -7.274 -7.180 10.426 1.00 97.81 126 ALA A CA 1
ATOM 1001 C C . ALA A 1 126 ? -6.751 -8.034 9.270 1.00 97.81 126 ALA A C 1
ATOM 1003 O O . ALA A 1 126 ? -6.785 -9.264 9.311 1.00 97.81 126 ALA A O 1
ATOM 1004 N N . GLY A 1 127 ? -6.217 -7.351 8.261 1.00 97.94 127 GLY A N 1
ATOM 1005 C CA . GLY A 1 127 ? -5.539 -7.929 7.110 1.00 97.94 127 GLY A CA 1
ATOM 1006 C C . GLY A 1 127 ? -4.235 -7.202 6.788 1.00 97.94 127 GLY A C 1
ATOM 1007 O O . GLY A 1 127 ? -3.899 -6.166 7.368 1.00 97.94 127 GLY A O 1
ATOM 1008 N N . LEU A 1 128 ? -3.482 -7.750 5.838 1.00 98.12 128 LEU A N 1
ATOM 1009 C CA . LEU A 1 128 ? -2.254 -7.146 5.331 1.00 98.12 128 LEU A CA 1
ATOM 1010 C C . LEU A 1 128 ? -2.510 -6.641 3.913 1.00 98.12 128 LEU A C 1
ATOM 1012 O O . LEU A 1 128 ? -2.838 -7.434 3.035 1.00 98.12 128 LEU A O 1
ATOM 1016 N N . LEU A 1 129 ? -2.312 -5.346 3.674 1.00 98.56 129 LEU A N 1
ATOM 1017 C CA . LEU A 1 129 ? -2.267 -4.804 2.319 1.00 98.56 129 LEU A CA 1
ATOM 1018 C C . LEU A 1 129 ? -0.862 -5.051 1.756 1.00 98.56 129 LEU A C 1
ATOM 1020 O O . LEU A 1 129 ? 0.081 -4.322 2.085 1.00 98.56 129 LEU A O 1
ATOM 1024 N N . LYS A 1 130 ? -0.715 -6.099 0.937 1.00 98.31 130 LYS A N 1
ATOM 1025 C CA . LYS A 1 130 ? 0.581 -6.667 0.516 1.00 98.31 130 LYS A CA 1
ATOM 1026 C C . LYS A 1 130 ? 1.297 -5.889 -0.595 1.00 98.31 130 LYS A C 1
ATOM 1028 O O . LYS A 1 130 ? 1.787 -6.448 -1.571 1.00 98.31 130 LYS A O 1
ATOM 1033 N N . ILE A 1 131 ? 1.351 -4.570 -0.478 1.00 98.19 131 ILE A N 1
ATOM 1034 C CA . ILE A 1 131 ? 1.953 -3.701 -1.497 1.00 98.19 131 ILE A CA 1
ATOM 1035 C C . ILE A 1 131 ? 3.462 -3.919 -1.657 1.00 98.19 131 ILE A C 1
ATOM 1037 O O . ILE A 1 131 ? 3.962 -3.878 -2.777 1.00 98.19 131 ILE A O 1
ATOM 1041 N N . GLY A 1 132 ? 4.183 -4.216 -0.570 1.00 98.06 132 GLY A N 1
ATOM 1042 C CA . GLY A 1 132 ? 5.587 -4.626 -0.640 1.00 98.06 132 GLY A CA 1
ATOM 1043 C C . GLY A 1 132 ? 5.796 -5.887 -1.488 1.00 98.06 132 GLY A C 1
ATOM 1044 O O . GLY A 1 132 ? 6.690 -5.890 -2.334 1.00 98.06 132 GLY A O 1
ATOM 1045 N N . ASP A 1 133 ? 4.939 -6.901 -1.315 1.00 98.69 133 ASP A N 1
ATOM 1046 C CA . ASP A 1 133 ? 4.977 -8.132 -2.113 1.00 98.69 133 ASP A CA 1
ATOM 1047 C C . ASP A 1 133 ? 4.608 -7.848 -3.577 1.00 98.69 133 ASP A C 1
ATOM 1049 O O . ASP A 1 133 ? 5.344 -8.238 -4.476 1.00 98.69 133 ASP A O 1
ATOM 1053 N N . ALA A 1 134 ? 3.536 -7.089 -3.830 1.00 98.75 134 ALA A N 1
ATOM 1054 C CA . ALA A 1 134 ? 3.105 -6.746 -5.186 1.00 98.75 134 ALA A CA 1
ATOM 1055 C C . ALA A 1 134 ? 4.181 -5.970 -5.969 1.00 98.75 134 ALA A C 1
ATOM 1057 O O . ALA A 1 134 ? 4.417 -6.233 -7.147 1.00 98.75 134 ALA A O 1
ATOM 1058 N N . VAL A 1 135 ? 4.867 -5.024 -5.319 1.00 98.50 135 VAL A N 1
ATOM 1059 C CA . VAL A 1 135 ? 5.974 -4.281 -5.940 1.00 98.50 135 VAL A CA 1
ATOM 1060 C C . VAL A 1 135 ? 7.163 -5.200 -6.216 1.00 98.50 135 VAL A C 1
ATOM 1062 O O . VAL A 1 135 ? 7.777 -5.084 -7.274 1.00 98.50 135 VAL A O 1
ATOM 1065 N N . LYS A 1 136 ? 7.484 -6.127 -5.306 1.00 98.50 136 LYS A N 1
ATOM 1066 C CA . LYS A 1 136 ? 8.524 -7.133 -5.549 1.00 98.50 136 LYS A CA 1
ATOM 106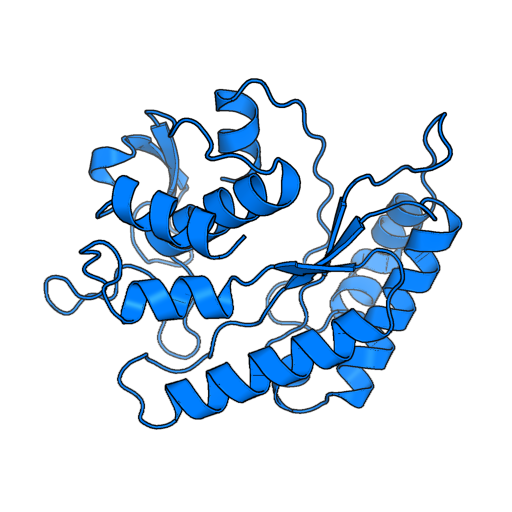7 C C . LYS A 1 136 ? 8.156 -8.044 -6.728 1.00 98.50 136 LYS A C 1
ATOM 1069 O O . LYS A 1 136 ? 8.994 -8.243 -7.595 1.00 98.50 136 LYS A O 1
ATOM 1074 N N . ASP A 1 137 ? 6.924 -8.537 -6.798 1.00 98.69 137 ASP A N 1
ATOM 1075 C CA . ASP A 1 137 ? 6.436 -9.362 -7.911 1.00 98.69 137 ASP A CA 1
ATOM 1076 C C . ASP A 1 137 ? 6.557 -8.628 -9.260 1.00 98.69 137 ASP A C 1
ATOM 1078 O O . ASP A 1 137 ? 6.943 -9.219 -10.270 1.00 98.69 137 ASP A O 1
ATOM 1082 N N . ALA A 1 138 ? 6.268 -7.323 -9.283 1.00 98.56 138 ALA A N 1
ATOM 1083 C CA . ALA A 1 138 ? 6.483 -6.493 -10.463 1.00 98.56 138 ALA A CA 1
ATOM 1084 C C . ALA A 1 138 ? 7.979 -6.370 -10.809 1.00 98.56 138 ALA A C 1
ATOM 1086 O O . ALA A 1 138 ? 8.354 -6.491 -11.974 1.00 98.56 138 ALA A O 1
ATOM 1087 N N . TYR A 1 139 ? 8.856 -6.202 -9.818 1.00 98.31 139 TYR A N 1
ATOM 1088 C CA . TYR A 1 139 ? 10.304 -6.232 -10.040 1.00 98.31 139 TYR A CA 1
ATOM 1089 C C . TYR A 1 139 ? 10.818 -7.581 -10.565 1.00 98.31 139 TYR A C 1
ATOM 1091 O O . TYR A 1 139 ? 11.693 -7.603 -11.430 1.00 98.31 139 TYR A O 1
ATOM 1099 N N . ASP A 1 140 ? 10.239 -8.691 -10.109 1.00 98.00 140 ASP A N 1
ATOM 1100 C CA . ASP A 1 140 ? 10.542 -10.045 -10.591 1.00 98.00 140 ASP A CA 1
ATOM 1101 C C . ASP A 1 140 ? 10.037 -10.296 -12.029 1.00 98.00 140 ASP A C 1
ATOM 1103 O O . ASP A 1 140 ? 10.298 -11.351 -12.608 1.00 98.00 140 ASP A O 1
ATOM 1107 N N . GLY A 1 141 ? 9.315 -9.342 -12.625 1.00 97.75 141 GLY A N 1
ATOM 1108 C CA . GLY A 1 141 ? 8.799 -9.429 -13.991 1.00 97.75 141 GLY A CA 1
ATOM 1109 C C . GLY A 1 141 ? 7.570 -10.324 -14.139 1.00 97.75 141 GLY A C 1
ATOM 1110 O O . GLY A 1 141 ? 7.281 -10.822 -15.233 1.00 97.75 141 GLY A O 1
ATOM 1111 N N . LYS A 1 142 ? 6.831 -10.547 -13.044 1.00 98.25 142 LYS A N 1
ATOM 1112 C CA . LYS A 1 142 ? 5.613 -11.362 -13.047 1.00 98.25 142 LYS A CA 1
ATOM 1113 C C . LYS A 1 142 ? 4.624 -10.860 -14.104 1.00 98.25 142 LYS A C 1
ATOM 1115 O O . LYS A 1 142 ? 4.529 -9.664 -14.379 1.00 98.25 142 LYS A O 1
ATOM 1120 N N . ASN A 1 143 ? 3.913 -11.792 -14.738 1.00 97.44 143 ASN A N 1
ATOM 1121 C CA . ASN A 1 143 ? 2.961 -11.515 -15.822 1.00 97.44 143 ASN A CA 1
ATOM 1122 C C . ASN A 1 143 ? 3.569 -10.737 -17.011 1.00 97.44 143 ASN A C 1
ATOM 1124 O O . ASN A 1 143 ? 2.855 -10.065 -17.752 1.00 97.44 143 ASN A O 1
ATOM 1128 N N . GLY A 1 144 ? 4.892 -10.825 -17.204 1.00 96.94 144 GLY A N 1
ATOM 1129 C CA . GLY A 1 144 ? 5.604 -10.161 -18.298 1.00 96.94 144 GLY A CA 1
ATOM 1130 C C . GLY A 1 144 ? 5.831 -8.661 -18.090 1.00 96.94 144 GLY A C 1
ATOM 1131 O O . GLY A 1 144 ? 6.208 -7.971 -19.041 1.00 96.94 144 GLY A O 1
ATOM 1132 N N . TYR A 1 145 ? 5.605 -8.139 -16.879 1.00 98.25 145 TYR A N 1
ATOM 1133 C CA . TYR A 1 145 ? 5.875 -6.739 -16.566 1.00 98.25 145 TYR A CA 1
ATOM 1134 C C . TYR A 1 145 ? 7.375 -6.424 -16.690 1.00 98.25 145 TYR A C 1
ATOM 1136 O O . TYR A 1 145 ? 8.229 -7.206 -16.279 1.00 98.25 145 TYR A O 1
ATOM 1144 N N . LYS A 1 146 ? 7.715 -5.258 -17.248 1.00 97.44 146 LYS A N 1
ATOM 1145 C CA . LYS A 1 146 ? 9.103 -4.798 -17.393 1.00 97.44 146 LYS A CA 1
ATOM 1146 C C . LYS A 1 146 ? 9.315 -3.561 -16.537 1.00 97.44 146 LYS A C 1
ATOM 1148 O O . LYS A 1 146 ? 9.009 -2.447 -16.958 1.00 97.44 146 LYS A O 1
ATOM 1153 N N . TYR A 1 147 ? 9.861 -3.760 -15.340 1.00 95.25 147 TYR A N 1
ATOM 1154 C CA . TYR A 1 147 ? 10.109 -2.645 -14.428 1.00 95.25 147 TYR A CA 1
ATOM 1155 C C . TYR A 1 147 ? 11.192 -1.688 -14.945 1.00 95.25 147 TYR A C 1
ATOM 1157 O O . TYR A 1 147 ? 11.142 -0.512 -14.606 1.00 95.25 147 TYR A O 1
ATOM 1165 N N . LEU A 1 148 ? 12.152 -2.175 -15.744 1.00 94.69 148 LEU A N 1
ATOM 1166 C CA . LEU A 1 148 ? 13.254 -1.387 -16.296 1.00 94.69 148 LEU A CA 1
ATOM 1167 C C . LEU A 1 148 ? 13.115 -1.275 -17.818 1.00 94.69 148 LEU A C 1
ATOM 1169 O O . LEU A 1 148 ? 13.238 -2.271 -18.532 1.00 94.69 148 LEU A O 1
ATOM 1173 N N . VAL A 1 149 ? 12.890 -0.061 -18.315 1.00 90.75 149 VAL A N 1
ATOM 1174 C CA . VAL A 1 149 ? 12.843 0.252 -19.753 1.00 90.75 149 VAL A CA 1
ATOM 1175 C C . VAL A 1 149 ? 13.763 1.438 -19.998 1.00 90.75 149 VAL A C 1
ATOM 1177 O O . VAL A 1 149 ? 13.677 2.425 -19.280 1.00 90.75 149 VAL A O 1
ATOM 1180 N N . GLU A 1 150 ? 14.688 1.328 -20.957 1.00 89.44 150 GLU A N 1
ATOM 1181 C CA . GLU A 1 150 ? 15.684 2.382 -21.238 1.00 89.44 150 GLU A CA 1
ATOM 1182 C C . GLU A 1 150 ? 16.457 2.836 -19.979 1.00 89.44 150 GLU A C 1
ATOM 1184 O O . GLU A 1 150 ? 16.756 4.012 -19.791 1.00 89.44 150 GLU A O 1
ATOM 1189 N N . ASN A 1 151 ? 16.770 1.888 -19.084 1.00 87.31 151 ASN A N 1
ATOM 1190 C CA . ASN A 1 151 ? 17.401 2.122 -17.775 1.00 87.31 151 ASN A CA 1
ATOM 1191 C C . ASN A 1 151 ? 16.590 2.994 -16.796 1.00 87.31 151 ASN A C 1
ATOM 1193 O O . ASN A 1 151 ? 17.126 3.451 -15.785 1.00 87.31 151 ASN A O 1
ATOM 1197 N N . LYS A 1 152 ? 15.295 3.194 -17.052 1.00 89.06 152 LYS A N 1
ATOM 1198 C CA . LYS A 1 152 ? 14.361 3.866 -16.151 1.00 89.06 152 LYS A CA 1
ATOM 1199 C C . LYS A 1 152 ? 13.511 2.842 -15.401 1.00 89.06 152 LYS A C 1
ATOM 1201 O O . LYS A 1 152 ? 12.872 1.994 -16.019 1.00 89.06 152 LYS A O 1
ATOM 1206 N N . ASP A 1 153 ? 13.495 2.948 -14.072 1.00 93.81 153 ASP A N 1
ATOM 1207 C CA . ASP A 1 153 ? 12.538 2.235 -13.220 1.00 93.81 153 ASP A CA 1
ATOM 1208 C C . ASP A 1 153 ? 11.139 2.848 -13.416 1.00 93.81 153 ASP A C 1
ATOM 1210 O O . ASP A 1 153 ? 10.926 4.044 -13.190 1.00 93.81 153 ASP A O 1
ATOM 1214 N N . ASN A 1 154 ? 10.199 2.030 -13.889 1.00 94.31 154 ASN A N 1
ATOM 1215 C CA . ASN A 1 154 ? 8.819 2.418 -14.161 1.00 94.31 154 ASN A CA 1
ATOM 1216 C C . ASN A 1 154 ? 7.937 2.405 -12.908 1.00 94.31 154 ASN A C 1
ATOM 1218 O O . ASN A 1 154 ? 6.904 3.063 -12.898 1.00 94.31 154 ASN A O 1
ATOM 1222 N N . LEU A 1 155 ? 8.325 1.706 -11.838 1.00 95.56 155 LEU A N 1
ATOM 1223 C CA . LEU A 1 155 ? 7.544 1.629 -10.601 1.00 95.56 155 LEU A CA 1
ATOM 1224 C C . LEU A 1 155 ? 7.852 2.791 -9.665 1.00 95.56 155 LEU A C 1
ATOM 1226 O O . LEU A 1 155 ? 6.939 3.331 -9.029 1.00 95.56 155 LEU A O 1
ATOM 1230 N N . ARG A 1 156 ? 9.136 3.143 -9.530 1.00 94.06 156 ARG A N 1
ATOM 1231 C CA . ARG A 1 156 ? 9.596 4.104 -8.524 1.00 94.06 156 ARG A CA 1
ATOM 1232 C C . ARG A 1 156 ? 10.702 5.021 -9.025 1.00 94.06 156 ARG A C 1
ATOM 1234 O O . ARG A 1 156 ? 11.529 4.641 -9.842 1.00 94.06 156 ARG A O 1
ATOM 1241 N N . TYR A 1 157 ? 10.758 6.226 -8.466 1.00 90.12 157 TYR A N 1
ATOM 1242 C CA . TYR A 1 157 ? 11.797 7.208 -8.765 1.00 90.12 157 TYR A CA 1
ATOM 1243 C C . TYR A 1 157 ? 12.218 7.992 -7.517 1.00 90.12 157 TYR A C 1
ATOM 1245 O O . TYR A 1 157 ? 11.411 8.238 -6.619 1.00 90.12 157 TYR A O 1
ATOM 1253 N N . GLY A 1 158 ? 13.487 8.405 -7.472 1.00 84.50 158 GLY A N 1
ATOM 1254 C CA . GLY A 1 158 ? 14.029 9.315 -6.463 1.00 84.50 158 GLY A CA 1
ATOM 1255 C C . GLY A 1 158 ? 15.528 9.121 -6.220 1.00 84.50 158 GLY A C 1
ATOM 1256 O O . GLY A 1 158 ? 16.098 8.102 -6.597 1.00 84.50 158 GLY A O 1
ATOM 1257 N N . LYS A 1 159 ? 16.182 10.125 -5.616 1.00 76.56 159 LYS A N 1
ATOM 1258 C CA . LYS A 1 159 ? 17.640 10.114 -5.361 1.00 76.56 159 LYS A CA 1
ATOM 1259 C C . LYS A 1 159 ? 18.020 9.525 -4.000 1.00 76.56 159 LYS A C 1
ATOM 1261 O O . LYS A 1 159 ? 18.958 8.746 -3.910 1.00 76.56 159 LYS A O 1
ATOM 1266 N N . HIS A 1 160 ? 17.303 9.921 -2.949 1.00 71.38 160 HIS A N 1
ATOM 1267 C CA . HIS A 1 160 ? 17.560 9.495 -1.562 1.00 71.38 160 HIS A CA 1
ATOM 1268 C C . HIS A 1 160 ? 16.435 8.626 -0.996 1.00 71.38 160 HIS A C 1
ATOM 1270 O O . HIS A 1 160 ? 16.619 7.895 -0.029 1.00 71.38 160 HIS A O 1
ATOM 1276 N N . THR A 1 161 ? 15.245 8.719 -1.584 1.00 78.19 161 THR A N 1
ATOM 1277 C CA . THR A 1 161 ? 14.076 7.919 -1.230 1.00 78.19 161 THR A CA 1
ATOM 1278 C C . THR A 1 161 ? 13.325 7.621 -2.512 1.00 78.19 161 THR A C 1
ATOM 1280 O O . THR A 1 161 ? 13.109 8.520 -3.322 1.00 78.19 161 THR A O 1
ATOM 1283 N N . LEU A 1 162 ? 12.976 6.354 -2.714 1.00 89.00 162 LEU A N 1
ATOM 1284 C CA . LEU A 1 162 ? 12.233 5.904 -3.882 1.00 89.00 162 LEU A CA 1
ATOM 1285 C C . LEU A 1 162 ? 10.733 6.044 -3.620 1.00 89.00 162 LEU A C 1
ATOM 1287 O O . LEU A 1 162 ? 10.191 5.397 -2.724 1.00 89.00 162 LEU A O 1
ATOM 1291 N N . HIS A 1 163 ? 10.065 6.868 -4.421 1.00 89.06 163 HIS A N 1
ATOM 1292 C CA . HIS A 1 163 ? 8.621 7.084 -4.363 1.00 89.06 163 HIS A CA 1
ATOM 1293 C C . HIS A 1 163 ? 7.934 6.383 -5.530 1.00 89.06 163 HIS A C 1
ATOM 1295 O O . HIS A 1 163 ? 8.500 6.313 -6.619 1.00 89.06 163 HIS A O 1
ATOM 1301 N N . LEU A 1 164 ? 6.718 5.876 -5.312 1.00 92.81 164 LEU A N 1
ATOM 1302 C CA . LEU A 1 164 ? 5.900 5.319 -6.389 1.00 92.81 164 LEU A CA 1
ATOM 1303 C C . LEU A 1 164 ? 5.592 6.410 -7.420 1.00 92.81 164 LEU A C 1
ATOM 1305 O O . LEU A 1 164 ? 5.118 7.487 -7.059 1.00 92.81 164 LEU A O 1
ATOM 1309 N N . ILE A 1 165 ? 5.849 6.109 -8.690 1.00 92.88 165 ILE A N 1
ATOM 1310 C CA . ILE A 1 165 ? 5.385 6.913 -9.828 1.00 92.88 165 ILE A CA 1
ATOM 1311 C C . ILE A 1 165 ? 4.118 6.277 -10.415 1.00 92.88 165 ILE A C 1
ATOM 1313 O O . ILE A 1 165 ? 3.512 5.427 -9.764 1.00 92.88 165 ILE A O 1
ATOM 1317 N N . ASN A 1 166 ? 3.670 6.703 -11.601 1.00 94.44 166 ASN A N 1
ATOM 1318 C CA . ASN A 1 166 ? 2.351 6.337 -12.131 1.00 94.44 166 ASN A CA 1
ATOM 1319 C C . ASN A 1 166 ? 2.070 4.820 -12.105 1.00 94.44 166 ASN A C 1
ATOM 1321 O O . ASN A 1 166 ? 1.038 4.440 -11.556 1.00 94.44 166 ASN A O 1
ATOM 1325 N N . ASP A 1 167 ? 2.974 3.955 -12.581 1.00 96.56 167 ASP A N 1
ATOM 1326 C CA . ASP A 1 167 ? 2.767 2.495 -12.555 1.00 96.56 167 ASP A CA 1
ATOM 1327 C C . ASP A 1 167 ? 2.702 1.942 -11.129 1.00 96.56 167 ASP A C 1
ATOM 1329 O O . ASP A 1 167 ? 1.830 1.138 -10.804 1.00 96.56 167 ASP A O 1
ATOM 1333 N N . GLY A 1 168 ? 3.582 2.410 -10.241 1.00 96.88 168 GLY A N 1
ATOM 1334 C CA . GLY A 1 168 ? 3.561 2.026 -8.832 1.00 96.88 168 GLY A CA 1
ATOM 1335 C C . GLY A 1 168 ? 2.268 2.456 -8.127 1.00 96.88 168 GLY A C 1
ATOM 1336 O O . GLY A 1 168 ? 1.674 1.691 -7.366 1.00 96.88 168 GLY A O 1
ATOM 1337 N N . GLY A 1 169 ? 1.788 3.666 -8.419 1.00 96.25 169 GLY A N 1
ATOM 1338 C CA . GLY A 1 169 ? 0.501 4.168 -7.947 1.00 96.25 169 GLY A CA 1
ATOM 1339 C C . GLY A 1 169 ? -0.680 3.380 -8.519 1.00 96.25 169 GLY A C 1
ATOM 1340 O O . GLY A 1 169 ? -1.634 3.100 -7.791 1.00 96.25 169 GLY A O 1
ATOM 1341 N N . PHE A 1 170 ? -0.598 2.978 -9.790 1.00 98.00 170 PHE A N 1
ATOM 1342 C CA . PHE A 1 170 ? -1.596 2.156 -10.477 1.00 98.00 170 PHE A CA 1
ATOM 1343 C C . PHE A 1 170 ? -1.698 0.766 -9.859 1.00 98.00 170 PHE A C 1
ATOM 1345 O O . PHE A 1 170 ? -2.801 0.321 -9.533 1.00 98.00 170 PHE A O 1
ATOM 1352 N N . LEU A 1 171 ? -0.558 0.118 -9.619 1.00 98.56 171 LEU A N 1
ATOM 1353 C CA . LEU A 1 171 ? -0.473 -1.152 -8.908 1.00 98.56 171 LEU A CA 1
ATOM 1354 C C . LEU A 1 171 ? -1.098 -1.044 -7.513 1.00 98.56 171 LEU A C 1
ATOM 1356 O O . LEU A 1 171 ? -1.962 -1.844 -7.160 1.00 98.56 171 LEU A O 1
ATOM 1360 N N . GLN A 1 172 ? -0.722 -0.017 -6.742 1.00 97.88 172 GLN A N 1
ATOM 1361 C CA . GLN A 1 172 ? -1.259 0.198 -5.398 1.00 97.88 172 GLN A CA 1
ATOM 1362 C C . GLN A 1 172 ? -2.775 0.423 -5.403 1.00 97.88 172 GLN A C 1
ATOM 1364 O O . GLN A 1 172 ? -3.480 -0.118 -4.553 1.00 97.88 172 GLN A O 1
ATOM 1369 N N . ALA A 1 173 ? -3.290 1.212 -6.348 1.00 97.56 173 ALA A N 1
ATOM 1370 C CA . ALA A 1 173 ? -4.718 1.490 -6.447 1.00 97.56 173 ALA A CA 1
ATOM 1371 C C . ALA A 1 173 ? -5.527 0.239 -6.832 1.00 97.56 173 ALA A C 1
ATOM 1373 O O . ALA A 1 173 ? -6.580 0.003 -6.239 1.00 97.56 173 ALA A O 1
ATOM 1374 N N . ASN A 1 174 ? -5.026 -0.574 -7.771 1.00 98.44 174 ASN A N 1
ATOM 1375 C CA . ASN A 1 174 ? -5.647 -1.853 -8.127 1.00 98.44 174 ASN A CA 1
ATOM 1376 C C . ASN A 1 174 ? -5.602 -2.843 -6.961 1.00 98.44 174 ASN A C 1
ATOM 1378 O O . ASN A 1 174 ? -6.607 -3.498 -6.702 1.00 98.44 174 ASN A O 1
ATOM 1382 N N . LEU A 1 175 ? -4.476 -2.930 -6.242 1.00 98.62 175 LEU A N 1
ATOM 1383 C CA . LEU A 1 175 ? -4.340 -3.813 -5.082 1.00 98.62 175 LEU A CA 1
ATOM 1384 C C . LEU A 1 175 ? -5.342 -3.424 -3.997 1.00 98.62 175 LEU A C 1
ATOM 1386 O O . LEU A 1 175 ? -6.080 -4.274 -3.517 1.00 98.62 175 LEU A O 1
ATOM 1390 N N . LEU A 1 176 ? -5.428 -2.134 -3.666 1.00 97.94 176 LEU A N 1
ATOM 1391 C CA . LEU A 1 176 ? -6.378 -1.656 -2.668 1.00 97.94 176 LEU A CA 1
ATOM 1392 C C . LEU A 1 176 ? -7.827 -1.976 -3.061 1.00 97.94 176 LEU A C 1
ATOM 1394 O O . LEU A 1 176 ? -8.597 -2.463 -2.237 1.00 97.94 176 LEU A O 1
ATOM 1398 N N . TYR A 1 177 ? -8.187 -1.757 -4.327 1.00 98.31 177 TYR A N 1
ATOM 1399 C CA . TYR A 1 177 ? -9.506 -2.117 -4.843 1.00 98.31 177 TYR A CA 1
ATOM 1400 C C . TYR A 1 177 ? -9.765 -3.627 -4.753 1.00 98.31 177 TYR A C 1
ATOM 1402 O O . TYR A 1 177 ? -10.824 -4.045 -4.290 1.00 98.31 177 TYR A O 1
ATOM 1410 N N . ALA A 1 178 ? -8.800 -4.452 -5.163 1.00 98.00 178 ALA A N 1
ATOM 1411 C CA . ALA A 1 178 ? -8.923 -5.904 -5.141 1.00 98.00 178 ALA A CA 1
ATOM 1412 C C . ALA A 1 178 ? -9.025 -6.466 -3.717 1.00 98.00 178 ALA A C 1
ATOM 1414 O O . ALA A 1 178 ? -9.805 -7.391 -3.493 1.00 98.00 178 ALA A O 1
ATOM 1415 N N . THR A 1 179 ? -8.283 -5.900 -2.765 1.00 97.69 179 THR A N 1
ATOM 1416 C CA . THR A 1 179 ? -8.337 -6.280 -1.349 1.00 97.69 179 THR A CA 1
ATOM 1417 C C . THR A 1 179 ? -9.676 -5.899 -0.716 1.00 97.69 179 THR A C 1
ATOM 1419 O O . THR A 1 179 ? -10.254 -6.717 -0.008 1.00 97.69 179 THR A O 1
ATOM 1422 N N . ILE A 1 180 ? -10.206 -4.703 -0.998 1.00 96.62 180 ILE A N 1
ATOM 1423 C CA . ILE A 1 180 ? -11.485 -4.243 -0.429 1.00 96.62 180 ILE A CA 1
ATOM 1424 C C . ILE A 1 180 ? -12.679 -4.981 -1.049 1.00 96.62 180 ILE A C 1
ATOM 1426 O O . ILE A 1 180 ? -13.559 -5.452 -0.334 1.00 96.62 180 ILE A O 1
ATOM 1430 N N . PHE A 1 181 ? -12.725 -5.093 -2.379 1.00 96.25 181 PHE A N 1
ATOM 1431 C CA . PHE A 1 181 ? -13.917 -5.568 -3.094 1.00 96.25 181 PHE A CA 1
ATOM 1432 C C . PHE A 1 181 ? -13.824 -7.016 -3.588 1.00 96.25 181 PHE A C 1
ATOM 1434 O O . PHE A 1 181 ? -14.762 -7.506 -4.218 1.00 96.25 181 PHE A O 1
ATOM 1441 N N . GLY A 1 182 ? -12.693 -7.695 -3.382 1.00 96.00 182 GLY A N 1
ATOM 1442 C CA . GLY A 1 182 ? -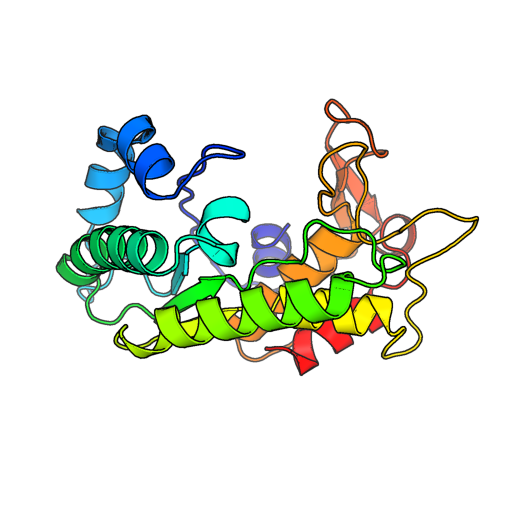12.493 -9.093 -3.782 1.00 96.00 182 GLY A CA 1
ATOM 1443 C C . GLY A 1 182 ? -12.480 -9.342 -5.296 1.00 96.00 182 GLY A C 1
ATOM 1444 O O . GLY A 1 182 ? -12.525 -10.493 -5.727 1.00 96.00 182 GLY A O 1
ATOM 1445 N N . LYS A 1 183 ? -12.416 -8.292 -6.124 1.00 97.00 183 LYS A N 1
ATOM 1446 C CA . LYS A 1 183 ? -12.516 -8.365 -7.592 1.00 97.00 183 LYS A CA 1
ATOM 1447 C C . LYS A 1 183 ? -11.568 -7.379 -8.273 1.00 97.00 183 LYS A C 1
ATOM 1449 O O . LYS A 1 183 ? -11.199 -6.364 -7.690 1.00 97.00 183 LYS A O 1
ATOM 1454 N N . LYS A 1 184 ? -11.204 -7.655 -9.526 1.00 97.31 184 LYS A N 1
ATOM 1455 C CA . LYS A 1 184 ? -10.454 -6.703 -10.361 1.00 97.31 184 LYS A CA 1
ATOM 1456 C C . LYS A 1 184 ? -11.351 -5.511 -10.715 1.00 97.31 184 LYS A C 1
ATOM 1458 O O . LYS A 1 184 ? -12.526 -5.729 -11.029 1.00 97.31 184 LYS A O 1
ATOM 1463 N N . PRO A 1 185 ? -10.852 -4.267 -10.675 1.00 96.75 185 PRO A N 1
ATOM 1464 C CA . PRO A 1 185 ? -11.593 -3.149 -11.237 1.00 96.75 185 PRO A CA 1
ATOM 1465 C C . PRO A 1 185 ? -11.523 -3.179 -12.770 1.00 96.75 185 PRO A C 1
ATOM 1467 O O . PRO A 1 185 ? -10.523 -3.577 -13.354 1.00 96.75 185 PRO A O 1
ATOM 1470 N N . MET A 1 186 ? -12.538 -2.658 -13.448 1.00 96.44 186 MET A N 1
ATOM 1471 C CA . MET A 1 186 ? -12.383 -2.153 -14.807 1.00 96.44 186 MET A CA 1
ATOM 1472 C C . MET A 1 186 ? -11.328 -1.043 -14.802 1.00 96.44 186 MET A C 1
ATOM 1474 O O . MET A 1 186 ? -11.403 -0.114 -13.990 1.00 96.44 186 MET A O 1
ATOM 1478 N N . ILE A 1 187 ? -10.368 -1.134 -15.721 1.00 96.12 187 ILE A N 1
ATOM 1479 C CA . ILE A 1 187 ? -9.338 -0.116 -15.922 1.00 96.12 187 ILE A CA 1
ATOM 1480 C C . ILE A 1 187 ? -9.984 1.094 -16.618 1.00 96.12 187 ILE A C 1
ATOM 1482 O O . ILE A 1 187 ? -10.520 0.949 -17.721 1.00 96.12 187 ILE A O 1
ATOM 1486 N N . PRO A 1 188 ? -9.981 2.291 -16.004 1.00 94.56 188 PRO A N 1
ATOM 1487 C CA . PRO A 1 188 ? -10.521 3.484 -16.645 1.00 94.56 188 PRO A CA 1
ATOM 1488 C C . PRO A 1 188 ? -9.709 3.834 -17.893 1.00 94.56 188 PRO A C 1
ATOM 1490 O O . PRO A 1 188 ? -8.490 3.721 -17.878 1.00 94.56 188 PRO A O 1
ATOM 1493 N N . LYS A 1 189 ? -10.354 4.353 -18.947 1.00 95.19 189 LYS A N 1
ATOM 1494 C CA . LYS A 1 189 ? -9.620 4.850 -20.129 1.00 95.19 189 LYS A CA 1
ATOM 1495 C C . LYS A 1 189 ? -8.638 5.962 -19.758 1.00 95.19 189 LYS A C 1
ATOM 1497 O O . LYS A 1 189 ? -7.517 5.982 -20.245 1.00 95.19 189 LYS A O 1
ATOM 1502 N N . LYS A 1 190 ? -9.053 6.854 -18.848 1.00 95.19 190 LYS A N 1
ATOM 1503 C CA . LYS A 1 190 ? -8.245 7.973 -18.357 1.00 95.19 190 LYS A CA 1
ATOM 1504 C C . LYS A 1 190 ? -8.144 7.996 -16.843 1.00 95.19 190 LYS A C 1
ATOM 1506 O O . LYS A 1 190 ? -9.145 7.778 -16.163 1.00 95.19 190 LYS A O 1
ATOM 1511 N N . LEU A 1 191 ? -6.975 8.386 -16.347 1.00 94.88 191 LEU A N 1
ATOM 1512 C CA . LEU A 1 191 ? -6.709 8.651 -14.933 1.00 94.88 191 LEU A CA 1
ATOM 1513 C C . LEU A 1 191 ? -6.031 10.012 -14.755 1.00 94.88 191 LEU A C 1
ATOM 1515 O O . LEU A 1 191 ? -5.313 10.480 -15.642 1.00 94.88 191 LEU A O 1
ATOM 1519 N N . LEU A 1 192 ? -6.251 10.649 -13.605 1.00 91.69 192 LEU A N 1
ATOM 1520 C CA . LEU A 1 192 ? -5.472 11.793 -13.147 1.00 91.69 192 LEU A CA 1
ATOM 1521 C C . LEU A 1 192 ? -4.085 11.298 -12.706 1.00 91.69 192 LEU A C 1
ATOM 1523 O O . LEU A 1 192 ? -3.941 10.652 -11.668 1.00 91.69 192 LEU A O 1
ATOM 1527 N N . LEU A 1 193 ? -3.073 11.578 -13.526 1.00 90.62 193 LEU A N 1
ATOM 1528 C CA . LEU A 1 193 ? -1.710 11.059 -13.391 1.00 90.62 193 LEU A CA 1
ATOM 1529 C C . LEU A 1 193 ? -0.689 12.198 -13.427 1.00 90.62 193 LEU A C 1
ATOM 1531 O O . LEU A 1 193 ? -0.939 13.230 -14.058 1.00 90.62 193 LEU A O 1
ATOM 1535 N N . ILE A 1 194 ? 0.468 11.993 -12.796 1.00 85.62 194 ILE A N 1
ATOM 1536 C CA . ILE A 1 194 ? 1.575 12.961 -12.786 1.00 85.62 194 ILE A CA 1
ATOM 1537 C C . ILE A 1 194 ? 2.196 13.023 -14.187 1.00 85.62 194 ILE A C 1
ATOM 1539 O O . ILE A 1 194 ? 2.360 11.995 -14.855 1.00 85.62 194 ILE A O 1
ATOM 1543 N N . ARG A 1 195 ? 2.529 14.230 -14.659 1.00 80.38 195 ARG A N 1
ATOM 1544 C CA . ARG A 1 195 ? 3.236 14.430 -15.929 1.00 80.38 195 ARG A CA 1
ATOM 1545 C C . ARG A 1 195 ? 4.742 14.563 -15.697 1.00 80.38 195 ARG A C 1
ATOM 1547 O O . ARG A 1 195 ? 5.234 15.676 -15.596 1.00 80.38 195 ARG A O 1
ATOM 1554 N N . GLY A 1 196 ? 5.456 13.443 -15.725 1.00 67.56 196 GLY A N 1
ATOM 1555 C CA . GLY A 1 196 ? 6.906 13.403 -15.526 1.00 67.56 196 GLY A CA 1
ATOM 1556 C C . GLY A 1 196 ? 7.281 12.753 -14.196 1.00 67.56 196 GLY A C 1
ATOM 1557 O O . GLY A 1 196 ? 6.501 11.984 -13.638 1.00 67.56 196 GLY A O 1
ATOM 1558 N N . ASN A 1 197 ? 8.501 13.021 -13.729 1.00 62.81 197 ASN A N 1
ATOM 1559 C CA . ASN A 1 197 ? 9.070 12.438 -12.508 1.00 62.81 197 ASN A CA 1
ATOM 1560 C C . ASN A 1 197 ? 9.472 13.516 -11.470 1.00 62.81 197 ASN A C 1
ATOM 1562 O O . ASN A 1 197 ? 10.161 13.214 -10.493 1.00 62.81 197 ASN A O 1
ATOM 1566 N N . GLY A 1 198 ? 9.140 14.785 -11.718 1.00 56.91 198 GLY A N 1
ATOM 1567 C CA . GLY A 1 198 ? 9.460 15.932 -10.877 1.00 56.91 198 GLY A CA 1
ATOM 1568 C C . GLY A 1 198 ? 8.474 16.108 -9.721 1.00 56.91 198 GLY A C 1
ATOM 1569 O O . GLY A 1 198 ? 7.285 15.836 -9.842 1.00 56.91 198 GLY A O 1
ATOM 1570 N N . TYR A 1 199 ? 8.966 16.607 -8.585 1.00 52.84 199 TYR A N 1
ATOM 1571 C CA . TYR A 1 199 ? 8.161 16.800 -7.368 1.00 52.84 199 TYR A CA 1
ATOM 1572 C C . TYR A 1 199 ? 7.027 17.833 -7.532 1.00 52.84 199 TYR A C 1
ATOM 1574 O O . TYR A 1 199 ? 6.017 17.754 -6.842 1.00 52.84 199 TYR A O 1
ATOM 1582 N N . TYR A 1 200 ? 7.185 18.789 -8.455 1.00 61.00 200 TYR A N 1
ATOM 1583 C CA . TYR A 1 200 ? 6.198 19.835 -8.762 1.00 61.00 200 TYR A CA 1
ATOM 1584 C C . TYR A 1 200 ? 5.423 19.571 -10.058 1.00 61.00 200 TYR A C 1
ATOM 1586 O O . TYR A 1 200 ? 4.719 20.458 -10.545 1.00 61.00 200 TYR A O 1
ATOM 1594 N N . ASP A 1 201 ? 5.563 18.378 -10.638 1.00 73.56 201 ASP A N 1
ATOM 1595 C CA . ASP A 1 201 ? 4.874 18.049 -11.877 1.00 73.56 201 ASP A CA 1
ATOM 1596 C C . ASP A 1 201 ? 3.365 18.001 -11.626 1.00 73.56 201 ASP A C 1
ATOM 1598 O O . ASP A 1 201 ? 2.867 17.325 -10.722 1.00 73.56 201 ASP A O 1
ATOM 1602 N N . SER A 1 202 ? 2.617 18.748 -12.435 1.00 78.94 202 SER A N 1
ATOM 1603 C CA . SER A 1 202 ? 1.170 18.812 -12.298 1.00 78.94 202 SER A CA 1
ATOM 1604 C C . SER A 1 202 ? 0.518 17.489 -12.698 1.00 78.94 202 SER A C 1
ATOM 1606 O O . SER A 1 202 ? 0.983 16.759 -13.581 1.00 78.94 202 SER A O 1
ATOM 1608 N N . MET A 1 203 ? -0.604 17.182 -12.049 1.00 86.81 203 MET A N 1
ATOM 1609 C CA . MET A 1 203 ? -1.450 16.074 -12.466 1.00 86.81 203 MET A CA 1
ATOM 1610 C C . MET A 1 203 ? -2.360 16.508 -13.618 1.00 86.81 203 MET A C 1
ATOM 1612 O O . MET A 1 203 ? -2.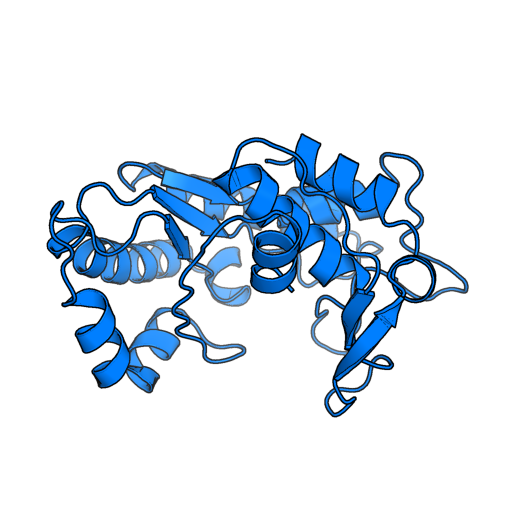938 17.595 -13.587 1.00 86.81 203 MET A O 1
ATOM 1616 N N . ARG A 1 204 ? -2.556 15.637 -14.611 1.00 89.12 204 ARG A N 1
ATOM 1617 C CA . ARG A 1 204 ? -3.577 15.817 -15.657 1.00 89.12 204 ARG A CA 1
ATOM 1618 C C . ARG A 1 204 ? -4.289 14.501 -15.948 1.00 89.12 204 ARG A C 1
ATOM 1620 O O . ARG A 1 204 ? -3.745 13.436 -15.671 1.00 89.12 204 ARG A O 1
ATOM 1627 N N . LYS A 1 205 ? -5.486 14.564 -16.536 1.00 92.50 205 LYS A N 1
ATOM 1628 C CA . LYS A 1 205 ? -6.138 13.365 -17.082 1.00 92.50 205 LYS A CA 1
ATOM 1629 C C . LYS A 1 205 ? -5.359 12.869 -18.303 1.00 92.50 205 LYS A C 1
ATOM 1631 O O . LYS A 1 205 ? -5.176 13.633 -19.248 1.00 92.50 205 LYS A O 1
ATOM 1636 N N . GLN A 1 206 ? -4.911 11.619 -18.275 1.00 94.06 206 GLN A N 1
ATOM 1637 C CA . GLN A 1 206 ? -4.106 10.981 -19.327 1.00 94.06 206 GLN A CA 1
ATOM 1638 C C . GLN A 1 206 ? -4.707 9.627 -19.686 1.00 94.06 206 GLN A C 1
ATOM 1640 O O . GLN A 1 206 ? -5.318 9.005 -18.817 1.00 94.06 206 GLN A O 1
ATOM 1645 N N . GLU A 1 207 ? -4.552 9.192 -20.939 1.00 95.81 207 GLU A N 1
ATOM 1646 C CA . GLU A 1 207 ? -4.931 7.835 -21.348 1.00 95.81 207 GLU A CA 1
ATOM 1647 C C . GLU A 1 207 ? -4.061 6.823 -20.595 1.00 95.81 207 GLU A C 1
ATOM 1649 O O . GLU A 1 207 ? -2.838 6.963 -20.530 1.00 95.81 207 GLU A O 1
ATOM 1654 N N . VAL A 1 208 ? -4.686 5.805 -20.008 1.00 95.88 208 VAL A N 1
ATOM 1655 C CA . VAL A 1 208 ? -3.975 4.804 -19.202 1.00 95.88 208 VAL A CA 1
ATOM 1656 C C . VAL A 1 208 ? -2.965 4.038 -20.048 1.00 95.88 208 VAL A C 1
ATOM 1658 O O . VAL A 1 208 ? -1.825 3.891 -19.625 1.00 95.88 208 VAL A O 1
ATOM 1661 N N . ASN A 1 209 ? -3.339 3.652 -21.267 1.00 94.31 209 ASN A N 1
ATOM 1662 C CA . ASN A 1 209 ? -2.474 2.879 -22.164 1.00 94.31 209 ASN A CA 1
ATOM 1663 C C . ASN A 1 209 ? -1.273 3.677 -22.705 1.00 94.31 209 ASN A C 1
ATOM 1665 O O . ASN A 1 209 ? -0.385 3.095 -23.315 1.00 94.31 209 ASN A O 1
ATOM 1669 N N . GLU A 1 210 ? -1.244 4.998 -22.505 1.00 92.31 210 GLU A N 1
ATOM 1670 C CA . GLU A 1 210 ? -0.098 5.848 -22.858 1.00 92.31 210 GLU A CA 1
ATOM 1671 C C . GLU A 1 210 ? 0.795 6.147 -21.647 1.00 92.31 210 GLU A C 1
ATOM 1673 O O . GLU A 1 210 ? 1.988 6.403 -21.799 1.00 92.31 210 GLU A O 1
ATOM 1678 N N . ALA A 1 211 ? 0.214 6.173 -20.444 1.00 92.75 211 ALA A N 1
ATOM 1679 C CA . ALA A 1 211 ? 0.875 6.660 -19.236 1.00 92.75 211 ALA A CA 1
ATOM 1680 C C . ALA A 1 211 ? 1.274 5.559 -18.242 1.00 92.75 211 ALA A C 1
ATOM 1682 O O . ALA A 1 211 ? 2.053 5.846 -17.333 1.00 92.75 211 ALA A O 1
ATOM 1683 N N . ILE A 1 212 ? 0.732 4.347 -18.395 1.00 95.62 212 ILE A N 1
ATOM 1684 C CA . ILE A 1 212 ? 1.046 3.155 -17.602 1.00 95.62 212 ILE A CA 1
ATOM 1685 C C . ILE A 1 212 ? 1.685 2.125 -18.528 1.00 95.62 212 ILE A C 1
ATOM 1687 O O . ILE A 1 212 ? 1.110 1.803 -19.565 1.00 95.62 212 ILE A O 1
ATOM 1691 N N . SER A 1 213 ? 2.862 1.606 -18.172 1.00 95.81 213 SER A N 1
ATOM 1692 C CA . SER A 1 213 ? 3.667 0.830 -19.129 1.00 95.81 213 SER A CA 1
ATOM 1693 C C . SER A 1 213 ? 3.047 -0.514 -19.530 1.00 95.81 213 SER A C 1
ATOM 1695 O O . SER A 1 213 ? 3.194 -0.944 -20.673 1.00 95.81 213 SER A O 1
ATOM 1697 N N . ASN A 1 214 ? 2.361 -1.184 -18.600 1.00 97.31 214 ASN A N 1
ATOM 1698 C CA . ASN A 1 214 ? 1.638 -2.432 -18.845 1.00 97.31 214 ASN A CA 1
ATOM 1699 C C . ASN A 1 214 ? 0.506 -2.584 -17.807 1.00 97.31 214 ASN A C 1
ATOM 1701 O O . ASN A 1 214 ? 0.697 -3.212 -16.756 1.00 97.31 214 ASN A O 1
ATOM 1705 N N . PRO A 1 215 ? -0.650 -1.939 -18.042 1.00 97.38 215 PRO A N 1
ATOM 1706 C CA . PRO A 1 215 ? -1.725 -1.861 -17.060 1.00 97.38 215 PRO A CA 1
ATOM 1707 C C . PRO A 1 215 ? -2.366 -3.228 -16.771 1.00 97.38 215 PRO A C 1
ATOM 1709 O O . PRO A 1 215 ? -2.745 -3.479 -15.626 1.00 97.38 215 PRO A O 1
ATOM 1712 N N . GLU A 1 216 ? -2.432 -4.134 -17.750 1.00 97.94 216 GLU A N 1
ATOM 1713 C CA . GLU A 1 216 ? -2.944 -5.494 -17.561 1.00 97.94 216 GLU A CA 1
ATOM 1714 C C . GLU A 1 216 ? -2.052 -6.299 -16.610 1.00 97.94 216 GLU A C 1
ATOM 1716 O O . GLU A 1 216 ? -2.544 -6.845 -15.622 1.00 97.94 216 GLU A O 1
ATOM 1721 N N . ALA A 1 217 ? -0.733 -6.328 -16.839 1.00 98.31 217 ALA A N 1
ATOM 1722 C CA . ALA A 1 217 ? 0.180 -7.073 -15.971 1.00 98.31 217 ALA A CA 1
ATOM 1723 C C . ALA A 1 217 ? 0.150 -6.547 -14.528 1.00 98.31 217 ALA A C 1
ATOM 1725 O O . ALA A 1 217 ? 0.097 -7.337 -13.585 1.00 98.31 217 ALA A O 1
ATOM 1726 N N . LEU A 1 218 ? 0.125 -5.221 -14.345 1.00 98.56 218 LEU A N 1
ATOM 1727 C CA . LEU A 1 218 ? 0.030 -4.603 -13.020 1.00 98.56 218 LEU A CA 1
ATOM 1728 C C . LEU A 1 218 ? -1.295 -4.925 -12.319 1.00 98.56 218 LEU A C 1
ATOM 1730 O O . LEU A 1 218 ? -1.306 -5.153 -11.109 1.00 98.56 218 LEU A O 1
ATOM 1734 N N . GLN A 1 219 ? -2.408 -4.975 -13.053 1.00 98.19 219 GLN A N 1
ATOM 1735 C CA . GLN A 1 219 ? -3.694 -5.384 -12.492 1.00 98.19 219 GLN A CA 1
ATOM 1736 C C . GLN A 1 219 ? -3.690 -6.856 -12.051 1.00 98.19 219 GLN A C 1
ATOM 1738 O O . GLN A 1 219 ? -4.203 -7.166 -10.974 1.00 98.19 219 GLN A O 1
ATOM 1743 N N . GLU A 1 220 ? -3.104 -7.753 -12.845 1.00 98.50 220 GLU A N 1
ATOM 1744 C CA . GLU A 1 220 ? -2.968 -9.167 -12.476 1.00 98.50 220 GLU A CA 1
ATOM 1745 C C . GLU A 1 220 ? -2.087 -9.338 -11.233 1.00 98.50 220 GLU A C 1
ATOM 1747 O O . GLU A 1 220 ? -2.493 -9.990 -10.272 1.00 98.50 220 GLU A O 1
ATOM 1752 N N . ILE A 1 221 ? -0.927 -8.670 -11.192 1.00 98.75 221 ILE A N 1
ATOM 1753 C CA . ILE A 1 221 ? -0.032 -8.698 -10.024 1.00 98.75 221 ILE A CA 1
ATOM 1754 C C . ILE A 1 221 ? -0.764 -8.211 -8.768 1.00 98.75 221 ILE A C 1
ATOM 1756 O O . ILE A 1 221 ? -0.664 -8.845 -7.716 1.00 98.75 221 ILE A O 1
ATOM 1760 N N . ALA A 1 222 ? -1.515 -7.110 -8.865 1.00 98.50 222 ALA A N 1
ATOM 1761 C CA . ALA A 1 222 ? -2.332 -6.611 -7.763 1.00 98.50 222 ALA A CA 1
ATOM 1762 C C . ALA A 1 222 ? -3.361 -7.649 -7.292 1.00 98.50 222 ALA A C 1
ATOM 1764 O O . ALA A 1 222 ? -3.500 -7.882 -6.093 1.00 98.50 222 ALA A O 1
ATOM 1765 N N . PHE A 1 223 ? -4.082 -8.284 -8.216 1.00 98.31 223 PHE A N 1
ATOM 1766 C CA . PHE A 1 223 ? -5.142 -9.227 -7.866 1.00 98.31 223 PHE A CA 1
ATOM 1767 C C . PHE A 1 223 ? -4.626 -10.526 -7.238 1.00 98.31 223 PHE A C 1
ATOM 1769 O O . PHE A 1 223 ? -5.295 -11.081 -6.358 1.00 98.31 223 PHE A O 1
ATOM 1776 N N . ASP A 1 224 ? -3.451 -10.991 -7.661 1.00 98.06 224 ASP A N 1
ATOM 1777 C CA . ASP A 1 224 ? -2.769 -12.154 -7.084 1.00 98.06 224 ASP A CA 1
ATOM 1778 C C . ASP A 1 224 ? -2.276 -11.889 -5.655 1.00 98.06 224 ASP A C 1
ATOM 1780 O O . ASP A 1 224 ? -2.152 -12.816 -4.856 1.00 98.06 224 ASP A O 1
ATOM 1784 N N . ASN A 1 225 ? -2.004 -10.623 -5.325 1.00 97.94 225 ASN A N 1
ATOM 1785 C CA . ASN A 1 225 ? -1.456 -10.204 -4.035 1.00 97.94 225 ASN A CA 1
ATOM 1786 C C . ASN A 1 225 ? -2.507 -9.720 -3.021 1.00 97.94 225 ASN A C 1
ATOM 1788 O O . ASN A 1 225 ? -2.122 -9.310 -1.922 1.00 97.94 225 ASN A O 1
ATOM 1792 N N . LYS A 1 226 ? -3.803 -9.766 -3.359 1.00 91.94 226 LYS A N 1
ATOM 1793 C CA . LYS A 1 226 ? -4.881 -9.226 -2.512 1.00 91.94 226 LYS A CA 1
ATOM 1794 C C . LYS A 1 226 ? -4.973 -9.826 -1.106 1.00 91.94 226 LYS A C 1
ATOM 1796 O O . LYS A 1 226 ? -4.423 -10.929 -0.840 1.00 91.94 226 LYS A O 1
#

Secondary structure (DSSP, 8-state):
-HHHHHHHTT----------TTS-HHHHHHHTHHHHHHHHH---TTS-S-SEEEE---HHHHHH-HHHHHHHHHHHHHHHHHH-TTPEEEEE-PPPSS-TTSTTHHHHHHHHHHHHHHHHTTSTTEEEE-HHHHHHHHHTTGGG--SEETTEESSEE-SSS-EE-HHHHHHHHHHHHHHHHSSPPPPPSEEEEESSS-TTPPEEEEEHHHHSS-HHHHHHHHHHT-